Protein AF-A0A9E5IL19-F1 (afdb_monomer)

Mean predicted aligned error: 20.17 Å

Secondary structure (DSSP, 8-state):
--------------------PPPPPPPPPPPPPP------------B---SS---B--------------------PPPPP--PPPTT-PPP-PPP-S-PPPP----TTTTSPPHHHHHHHHHHHHHHHHHHHHHHHHHHHHHHHHHHHGGG-TT--HHHHHHHHHHHHHHHHHHHHHHHHHHHHHHHHHHHHTT-TTB-TTT-PBPPHHHHHH-TT--S-HHHHHHHTT-

Solvent-accessible surface area (backbone atoms only — not comparable to full-atom values): 15496 Å² total; per-residue (Å²): 135,90,88,87,80,91,82,93,90,88,90,82,91,90,86,90,89,86,89,86,86,85,84,87,82,80,83,84,82,78,83,80,84,78,82,76,79,79,75,82,82,69,83,77,67,64,72,69,74,71,89,94,53,77,62,77,59,80,79,82,81,85,76,87,82,74,97,66,87,78,79,77,82,77,71,87,68,76,78,77,76,82,76,74,80,65,88,88,67,78,79,78,81,76,75,78,72,92,67,69,78,74,78,86,74,73,54,88,72,70,69,62,81,49,79,64,58,54,50,51,52,48,58,49,45,55,52,49,40,57,51,37,50,51,53,32,53,49,45,47,51,53,43,50,52,52,54,61,64,64,74,70,66,92,76,65,50,79,64,54,52,48,50,55,51,51,53,53,55,49,41,54,50,50,38,54,51,36,50,50,54,37,52,34,32,50,53,37,50,55,24,54,75,68,70,50,57,58,40,14,76,88,76,66,42,75,35,61,54,73,56,42,76,76,40,68,46,64,55,57,28,72,71,56,47,61,53,57,82,70,109

Sequence (231 aa):
KKAAAKKVTPAKKIAPAKKVAPAKKLPPKKPQAAIIKGAHKTALTSSTAKGGATTISVYKPEIEASDVVVVEEKRLVLPPPVRKPKPGKKPQSLKPIKAAPAPLIVTEGAETWTATELKSIRSELAKDLVRLKKELEEVESEMDALIEASGVGAGDDQADAGAKTFEREHEMSLVYNARDMVLQTERALERIDNKSYGRCEDCGHSIGKARLQVFPRATLCMLCKQKEERR

Foldseek 3Di:
DDDDDDDDDDDDDDDDDDDDDDDDDDDDDDDDDDPPPDDPDDFDWDWDDDDPDTDTDGDDDDDDDDPDPPPPPPDPDPPPPDPDDDPPDDPDDDDPPPDDDPPPPCDPVNLDDDPVNLVVLLVVLVVVLVVLVVVLVVLVVVLVVLVVVVPPDPDDDPVSVVVSVVVNVVSVVVNVVSVVSNVLSVVLNVCSVVVNQQAAPPPRHGAGPVVCVVVVSDRHHPVVVVVVVVD

Radius of gyration: 39.22 Å; Cα contacts (8 Å, |Δi|>4): 113; chains: 1; bounding box: 125×71×66 Å

Nearest PDB structures (foldseek):
  4ijj-assembly1_A  TM=7.773E-01  e=7.858E-07  Pseudomonas aeruginosa UCBPP-PA14
  4ijj-assembly3_C  TM=7.629E-01  e=6.062E-06  Pseudomonas aeruginosa UCBPP-PA14
  1tjl-assembly1_A  TM=7.154E-01  e=2.775E-06  Escherichia coli
  5ew5-assembly4_D  TM=4.697E-01  e=1.625E+00  Escherichia coli
  2b5u-assembly2_C  TM=4.817E-01  e=5.090E+00  Escherichia coli

pLDDT: mean 72.4, std 23.74, range [28.06, 98.31]

Structure (mmCIF, N/CA/C/O backbone):
data_AF-A0A9E5IL19-F1
#
_entry.id   AF-A0A9E5IL19-F1
#
loop_
_atom_site.group_PDB
_atom_site.id
_atom_site.type_symbol
_atom_site.label_atom_id
_atom_site.label_alt_id
_atom_site.label_comp_id
_atom_site.label_asym_id
_atom_site.label_entity_id
_atom_site.label_seq_id
_atom_site.pdbx_PDB_ins_code
_atom_site.Cartn_x
_atom_site.Cartn_y
_atom_site.Cartn_z
_atom_site.occupancy
_atom_site.B_iso_or_equiv
_atom_site.auth_seq_id
_atom_site.auth_comp_id
_atom_site.auth_asym_id
_atom_site.auth_atom_id
_atom_site.pdbx_PDB_model_num
ATOM 1 N N . LYS A 1 1 ? 95.608 33.199 -34.746 1.00 42.72 1 LYS A N 1
ATOM 2 C CA . LYS A 1 1 ? 96.279 34.393 -35.341 1.00 42.72 1 LYS A CA 1
ATOM 3 C C . LYS A 1 1 ? 95.709 35.665 -34.689 1.00 42.72 1 LYS A C 1
ATOM 5 O O . LYS A 1 1 ? 94.813 35.528 -33.869 1.00 42.72 1 LYS A O 1
ATOM 10 N N . LYS A 1 2 ? 96.323 36.837 -34.918 1.00 36.34 2 LYS A N 1
ATOM 11 C CA . LYS A 1 2 ? 96.268 38.035 -34.044 1.00 36.34 2 LYS A CA 1
ATOM 12 C C . LYS A 1 2 ? 94.892 38.724 -33.928 1.00 36.34 2 LYS A C 1
ATOM 14 O O . LYS A 1 2 ? 94.053 38.590 -34.808 1.00 36.34 2 LYS A O 1
ATOM 19 N N . ALA A 1 3 ? 94.741 39.500 -32.852 1.00 33.56 3 ALA A N 1
ATOM 20 C CA . ALA A 1 3 ? 93.573 40.310 -32.498 1.00 33.56 3 ALA A CA 1
ATOM 21 C C . ALA A 1 3 ? 93.702 41.801 -32.884 1.00 33.56 3 ALA A C 1
ATOM 23 O O . ALA A 1 3 ? 94.813 42.308 -33.040 1.00 33.56 3 ALA A O 1
ATOM 24 N N . ALA A 1 4 ? 92.561 42.502 -32.910 1.00 36.28 4 ALA A N 1
ATOM 25 C CA . ALA A 1 4 ? 92.372 43.957 -32.790 1.00 36.28 4 ALA A CA 1
ATOM 26 C C . ALA A 1 4 ? 90.873 44.216 -32.466 1.00 36.28 4 ALA A C 1
ATOM 28 O O . ALA A 1 4 ? 90.043 43.476 -32.977 1.00 36.28 4 ALA A O 1
ATOM 29 N N . ALA A 1 5 ? 90.425 45.183 -31.651 1.00 37.81 5 ALA A N 1
ATOM 30 C CA . ALA A 1 5 ? 91.108 46.080 -30.713 1.00 37.81 5 ALA A CA 1
ATOM 31 C C . ALA A 1 5 ? 90.141 46.569 -29.589 1.00 37.81 5 ALA A C 1
ATOM 33 O O . ALA A 1 5 ? 88.961 46.743 -29.850 1.00 37.81 5 ALA A O 1
ATOM 34 N N . LYS A 1 6 ? 90.686 46.779 -28.368 1.00 38.81 6 LYS A N 1
ATOM 35 C CA . LYS A 1 6 ? 90.581 47.947 -27.429 1.00 38.81 6 LYS A CA 1
ATOM 36 C C . LYS A 1 6 ? 89.236 48.724 -27.270 1.00 38.81 6 LYS A C 1
ATOM 38 O O . LYS A 1 6 ? 88.600 49.009 -28.266 1.00 38.81 6 LYS A O 1
ATOM 43 N N . LYS A 1 7 ? 88.831 49.296 -26.110 1.00 34.91 7 LYS A N 1
ATOM 44 C CA . LYS A 1 7 ? 89.284 49.373 -24.677 1.00 34.91 7 LYS A CA 1
ATOM 45 C C . LYS A 1 7 ? 88.135 50.055 -23.840 1.00 34.91 7 LYS A C 1
ATOM 47 O O . LYS A 1 7 ? 87.481 50.912 -24.413 1.00 34.91 7 LYS A O 1
ATOM 52 N N . VAL A 1 8 ? 87.713 49.638 -22.620 1.00 35.69 8 VAL A N 1
ATOM 53 C CA . VAL A 1 8 ? 88.243 4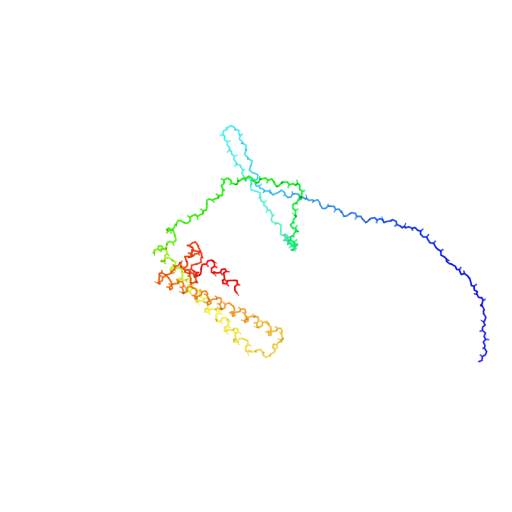9.875 -21.223 1.00 35.69 8 VAL A CA 1
ATOM 54 C C . VAL A 1 8 ? 87.956 51.296 -20.636 1.00 35.69 8 VAL A C 1
ATOM 56 O O . VAL A 1 8 ? 88.389 52.245 -21.274 1.00 35.69 8 VAL A O 1
ATOM 59 N N . THR A 1 9 ? 87.339 51.558 -19.447 1.00 35.53 9 THR A N 1
ATOM 60 C CA . THR A 1 9 ? 86.675 50.701 -18.400 1.00 35.53 9 THR A CA 1
ATOM 61 C C . THR A 1 9 ? 85.438 51.308 -17.606 1.00 35.53 9 THR A C 1
ATOM 63 O O . THR A 1 9 ? 84.349 51.076 -18.121 1.00 35.53 9 THR A O 1
ATOM 66 N N . PRO A 1 10 ? 85.456 51.908 -16.360 1.00 45.22 10 PRO A N 1
ATOM 67 C CA . PRO A 1 10 ? 84.470 51.476 -15.316 1.00 45.22 10 PRO A CA 1
ATOM 68 C C . PRO A 1 10 ? 83.911 52.475 -14.228 1.00 45.22 10 PRO A C 1
ATOM 70 O O . PRO A 1 10 ? 84.305 53.633 -14.147 1.00 45.22 10 PRO A O 1
ATOM 73 N N . ALA A 1 11 ? 83.150 51.900 -13.260 1.00 31.36 11 ALA A N 1
ATOM 74 C CA . ALA A 1 11 ? 82.824 52.353 -11.871 1.00 31.36 11 ALA A CA 1
ATOM 75 C C . ALA A 1 11 ? 81.688 53.408 -11.701 1.00 31.36 11 ALA A C 1
ATOM 77 O O . ALA A 1 11 ? 81.384 54.118 -12.646 1.00 31.36 11 ALA A O 1
ATOM 78 N N . LYS A 1 12 ? 80.973 53.575 -10.561 1.00 31.47 12 LYS A N 1
ATOM 79 C CA . LYS A 1 12 ? 81.165 53.213 -9.122 1.00 31.47 12 LYS A CA 1
ATOM 80 C C . LYS A 1 12 ? 79.768 53.231 -8.406 1.00 31.47 12 LYS A C 1
ATOM 82 O O . LYS A 1 12 ? 79.036 54.184 -8.608 1.00 31.47 12 LYS A O 1
ATOM 87 N N . LYS A 1 13 ? 79.271 52.151 -7.766 1.00 30.83 13 LYS A N 1
ATOM 88 C CA . LYS A 1 13 ? 79.264 51.813 -6.304 1.00 30.83 13 LYS A CA 1
ATOM 89 C C . LYS A 1 13 ? 78.285 52.610 -5.379 1.00 30.83 13 LYS A C 1
ATOM 91 O O . LYS A 1 13 ? 78.301 53.829 -5.420 1.00 30.83 13 LYS A O 1
ATOM 96 N N . ILE A 1 14 ? 77.636 51.893 -4.428 1.00 31.95 14 ILE A N 1
ATOM 97 C CA . ILE A 1 14 ? 76.989 52.315 -3.135 1.00 31.95 14 ILE A CA 1
ATOM 98 C C . ILE A 1 14 ? 75.430 52.353 -3.055 1.00 31.95 14 ILE A C 1
ATOM 100 O O . ILE A 1 14 ? 74.747 52.903 -3.908 1.00 31.95 14 ILE A O 1
ATOM 104 N N . ALA A 1 15 ? 74.907 51.791 -1.951 1.00 32.09 15 ALA A N 1
ATOM 105 C CA . ALA A 1 15 ? 73.566 51.912 -1.328 1.00 32.09 15 ALA A CA 1
ATOM 106 C C . ALA A 1 15 ? 73.782 52.059 0.217 1.00 32.09 15 ALA A C 1
ATOM 108 O O . ALA A 1 15 ? 74.955 51.971 0.599 1.00 32.09 15 ALA A O 1
ATOM 109 N N . PRO A 1 16 ? 72.789 52.192 1.147 1.00 44.19 16 PRO A N 1
ATOM 110 C CA . PRO A 1 16 ? 71.309 52.236 1.040 1.00 44.19 16 PRO A CA 1
ATOM 111 C C . PRO A 1 16 ? 70.601 53.328 1.925 1.00 44.19 16 PRO A C 1
ATOM 113 O O . PRO A 1 16 ? 71.280 54.083 2.610 1.00 44.19 16 PRO A O 1
ATOM 116 N N . ALA A 1 17 ? 69.243 53.345 1.987 1.00 28.06 17 ALA A N 1
ATOM 117 C CA . ALA A 1 17 ? 68.391 53.409 3.222 1.00 28.06 17 ALA A CA 1
ATOM 118 C C . ALA A 1 17 ? 67.095 54.296 3.232 1.00 28.06 17 ALA A C 1
ATOM 120 O O . ALA A 1 17 ? 67.138 55.502 3.042 1.00 28.06 17 ALA A O 1
ATOM 121 N N . LYS A 1 18 ? 65.987 53.661 3.686 1.00 28.45 18 LYS A N 1
ATOM 122 C CA . LYS A 1 18 ? 64.800 54.143 4.466 1.00 28.45 18 LYS A CA 1
ATOM 123 C C . LYS A 1 18 ? 63.684 55.076 3.894 1.00 28.45 18 LYS A C 1
ATOM 125 O O . LYS A 1 18 ? 63.817 56.287 3.871 1.00 28.45 18 LYS A O 1
ATOM 130 N N . LYS A 1 19 ? 62.487 54.454 3.796 1.00 29.83 19 LYS A N 1
ATOM 131 C CA . LYS A 1 19 ? 61.126 54.849 4.290 1.00 29.83 19 LYS A CA 1
ATOM 132 C C . LYS A 1 19 ? 60.420 56.133 3.783 1.00 29.83 19 LYS A C 1
ATOM 134 O O . LYS A 1 19 ? 60.858 57.229 4.089 1.00 29.83 19 LYS A O 1
ATOM 139 N N . VAL A 1 20 ? 59.183 55.979 3.273 1.00 29.80 20 VAL A N 1
ATOM 140 C CA . VAL A 1 20 ? 57.866 56.274 3.929 1.00 29.80 20 VAL A CA 1
ATOM 141 C C . VAL A 1 20 ? 56.714 55.782 3.002 1.00 29.80 20 VAL A C 1
ATOM 143 O O . VAL A 1 20 ? 56.961 55.449 1.847 1.00 29.80 20 VAL A O 1
ATOM 146 N N . ALA A 1 21 ? 55.495 55.588 3.527 1.00 33.47 21 ALA A N 1
ATOM 147 C CA . ALA A 1 21 ? 54.409 54.792 2.922 1.00 33.47 21 ALA A CA 1
ATOM 148 C C . ALA A 1 21 ? 53.412 55.562 2.013 1.00 33.47 21 ALA A C 1
ATOM 150 O O . ALA A 1 21 ? 53.217 56.760 2.209 1.00 33.47 21 ALA A O 1
ATOM 151 N N . PRO A 1 22 ? 52.678 54.869 1.111 1.00 31.20 22 PRO A N 1
ATOM 152 C CA . PRO A 1 22 ? 51.494 55.402 0.433 1.00 31.20 22 PRO A CA 1
ATOM 153 C C . PRO A 1 22 ? 50.181 55.037 1.158 1.00 31.20 22 PRO A C 1
ATOM 155 O O . PRO A 1 22 ? 49.950 53.886 1.537 1.00 31.20 22 PRO A O 1
ATOM 158 N N . ALA A 1 23 ? 49.277 56.009 1.306 1.00 33.09 23 ALA A N 1
ATOM 159 C CA . ALA A 1 23 ? 47.933 55.790 1.845 1.00 33.09 23 ALA A CA 1
ATOM 160 C C . ALA A 1 23 ? 46.973 55.199 0.789 1.00 33.09 23 ALA A C 1
ATOM 162 O O . ALA A 1 23 ? 46.977 55.603 -0.374 1.00 33.09 23 ALA A O 1
ATOM 163 N N . LYS A 1 24 ? 46.105 54.263 1.202 1.00 33.19 24 LYS A N 1
ATOM 164 C CA . LYS A 1 24 ? 45.073 53.658 0.339 1.00 33.19 24 LYS A CA 1
ATOM 165 C C . LYS A 1 24 ? 43.978 54.671 -0.024 1.00 33.19 24 LYS A C 1
ATOM 167 O O . LYS A 1 24 ? 43.344 55.224 0.871 1.00 33.19 24 LYS A O 1
ATOM 172 N N . LYS A 1 25 ? 43.661 54.810 -1.317 1.00 33.62 25 LYS A N 1
ATOM 173 C CA . LYS A 1 25 ? 42.349 55.309 -1.773 1.00 33.62 25 LYS A CA 1
ATOM 174 C C . LYS A 1 25 ? 41.362 54.139 -1.884 1.00 33.62 25 LYS A C 1
ATOM 176 O O . LYS A 1 25 ? 41.735 53.049 -2.308 1.00 33.62 25 LYS A O 1
ATOM 181 N N . LEU A 1 26 ? 40.119 54.370 -1.467 1.00 39.12 26 LEU A N 1
ATOM 182 C CA . LEU A 1 26 ? 39.026 53.390 -1.482 1.00 39.12 26 LEU A CA 1
ATOM 183 C C . LEU A 1 26 ? 38.348 53.326 -2.868 1.00 39.12 26 LEU A C 1
ATOM 185 O O . LEU A 1 26 ? 38.233 54.367 -3.517 1.00 39.12 26 LEU A O 1
ATOM 189 N N . PRO A 1 27 ? 37.859 52.151 -3.312 1.00 41.66 27 PRO A N 1
ATOM 190 C CA . PRO A 1 27 ? 37.055 52.028 -4.529 1.00 41.66 27 PRO A CA 1
ATOM 191 C C . PRO A 1 27 ? 35.625 52.586 -4.338 1.00 41.66 27 PRO A C 1
ATOM 193 O O . PRO A 1 27 ? 35.140 52.666 -3.203 1.00 41.66 27 PRO A O 1
ATOM 196 N N . PRO A 1 28 ? 34.930 52.976 -5.425 1.00 38.62 28 PRO A N 1
ATOM 197 C CA . PRO A 1 28 ? 33.635 53.654 -5.353 1.00 38.62 28 PRO A CA 1
ATOM 198 C C . PRO A 1 28 ? 32.494 52.753 -4.847 1.00 38.62 28 PRO A C 1
ATOM 200 O O . PRO A 1 28 ? 32.447 51.550 -5.108 1.00 38.62 28 PRO A O 1
ATOM 203 N N . LYS A 1 29 ? 31.532 53.361 -4.137 1.00 39.22 29 LYS A N 1
ATOM 204 C CA . LYS A 1 29 ? 30.312 52.691 -3.655 1.00 39.22 29 LYS A CA 1
ATOM 205 C C . LYS A 1 29 ? 29.421 52.260 -4.826 1.00 39.22 29 LYS A C 1
ATOM 207 O O . LYS A 1 29 ? 29.091 53.080 -5.677 1.00 39.22 29 LYS A O 1
ATOM 212 N N . LYS A 1 30 ? 28.930 51.014 -4.793 1.00 37.81 30 LYS A N 1
ATOM 213 C CA . LYS A 1 30 ? 27.754 50.601 -5.581 1.00 37.81 30 LYS A CA 1
ATOM 214 C C . LYS A 1 30 ? 26.521 51.427 -5.164 1.00 37.81 30 LYS A C 1
ATOM 216 O O . LYS A 1 30 ? 26.380 51.701 -3.966 1.00 37.81 30 LYS A O 1
ATOM 221 N N . PRO A 1 31 ? 25.615 51.782 -6.094 1.00 37.16 31 PRO A N 1
ATOM 222 C CA . PRO A 1 31 ? 24.323 52.358 -5.738 1.00 37.16 31 PRO A CA 1
ATOM 223 C C . PRO A 1 31 ? 23.502 51.349 -4.924 1.00 37.16 31 PRO A C 1
ATOM 225 O O . PRO A 1 31 ? 23.565 50.140 -5.152 1.00 37.16 31 PRO A O 1
ATOM 228 N N . GLN A 1 32 ? 22.752 51.849 -3.944 1.00 39.94 32 GLN A N 1
ATOM 229 C CA . GLN A 1 32 ? 21.887 51.024 -3.104 1.00 39.94 32 GLN A CA 1
ATOM 230 C C . GLN A 1 32 ? 20.580 50.747 -3.849 1.00 39.94 32 GLN A C 1
ATOM 232 O O . GLN A 1 32 ? 19.913 51.684 -4.284 1.00 39.94 32 GLN A O 1
ATOM 237 N N . ALA A 1 33 ? 20.200 49.475 -3.975 1.00 33.56 33 ALA A N 1
ATOM 238 C CA . ALA A 1 33 ? 18.878 49.115 -4.474 1.00 33.56 33 ALA A CA 1
ATOM 239 C C . ALA A 1 33 ? 17.815 49.601 -3.476 1.00 33.56 33 ALA A C 1
ATOM 241 O O . ALA A 1 33 ? 17.830 49.213 -2.304 1.00 33.56 33 ALA A O 1
ATOM 242 N N . ALA A 1 34 ? 16.905 50.462 -3.931 1.00 36.81 34 ALA A N 1
ATOM 243 C CA . ALA A 1 34 ? 15.786 50.908 -3.118 1.00 36.81 34 ALA A CA 1
ATOM 244 C C . ALA A 1 34 ? 14.811 49.741 -2.910 1.00 36.81 34 ALA A C 1
ATOM 246 O O . ALA A 1 34 ? 14.282 49.184 -3.871 1.00 36.81 34 ALA A O 1
ATOM 247 N N . ILE A 1 35 ? 14.560 49.377 -1.651 1.00 34.66 35 ILE A N 1
ATOM 248 C CA . ILE A 1 35 ? 13.556 48.367 -1.306 1.00 34.66 35 ILE A CA 1
ATOM 249 C C . ILE A 1 35 ? 12.176 48.989 -1.536 1.00 34.66 35 ILE A C 1
ATOM 251 O O . ILE A 1 35 ? 11.649 49.693 -0.670 1.00 34.66 35 ILE A O 1
ATOM 255 N N . ILE A 1 36 ? 11.585 48.723 -2.701 1.00 42.91 36 ILE A N 1
ATOM 256 C CA . ILE A 1 36 ? 10.176 49.022 -2.952 1.00 42.91 36 ILE A CA 1
ATOM 257 C C . ILE A 1 36 ? 9.366 48.097 -2.042 1.00 42.91 36 ILE A C 1
ATOM 259 O O . ILE A 1 36 ? 9.324 46.883 -2.235 1.00 42.91 36 ILE A O 1
ATOM 263 N N . LYS A 1 37 ? 8.738 48.671 -1.013 1.00 34.03 37 LYS A N 1
ATOM 264 C CA . LYS A 1 37 ? 7.812 47.941 -0.146 1.00 34.03 37 LYS A CA 1
ATOM 265 C C . LYS A 1 37 ? 6.564 47.605 -0.958 1.00 34.03 37 LYS A C 1
ATOM 267 O O . LYS A 1 37 ? 5.684 48.451 -1.104 1.00 34.03 37 LYS A O 1
ATOM 272 N N . GLY A 1 38 ? 6.495 46.381 -1.474 1.00 31.16 38 GLY A N 1
ATOM 273 C CA . GLY A 1 38 ? 5.282 45.850 -2.084 1.00 31.16 38 GLY A CA 1
ATOM 274 C C . GLY A 1 38 ? 4.149 45.845 -1.062 1.00 31.16 38 GLY A C 1
ATOM 275 O O . GLY A 1 38 ? 4.137 45.028 -0.143 1.00 31.16 38 GLY A O 1
ATOM 276 N N . ALA A 1 39 ? 3.204 46.772 -1.201 1.00 34.38 39 ALA A N 1
ATOM 277 C CA . ALA A 1 39 ? 1.953 46.702 -0.468 1.00 34.38 39 ALA A CA 1
ATOM 278 C C . ALA A 1 39 ? 1.145 45.530 -1.036 1.00 34.38 39 ALA A C 1
ATOM 280 O O . ALA A 1 39 ? 0.699 45.583 -2.184 1.00 34.38 39 ALA A O 1
ATOM 281 N N . HIS A 1 40 ? 0.962 44.474 -0.243 1.00 37.09 40 HIS A N 1
ATOM 282 C CA . HIS A 1 40 ? 0.014 43.417 -0.576 1.00 37.09 40 HIS A CA 1
ATOM 283 C C . HIS A 1 40 ? -1.376 44.050 -0.691 1.00 37.09 40 HIS A C 1
ATOM 285 O O . HIS A 1 40 ? -1.938 44.503 0.307 1.00 37.09 40 HIS A O 1
ATOM 291 N N . LYS A 1 41 ? -1.907 44.122 -1.916 1.00 42.06 41 LYS A N 1
ATOM 292 C CA . LYS A 1 41 ? -3.234 44.675 -2.203 1.00 42.06 41 LYS A CA 1
ATOM 293 C C . LYS A 1 41 ? -4.311 43.697 -1.726 1.00 42.06 41 LYS A C 1
ATOM 295 O O . LYS A 1 41 ? -4.871 42.946 -2.520 1.00 42.06 41 LYS A O 1
ATOM 300 N N . THR A 1 42 ? -4.609 43.700 -0.430 1.00 40.06 42 THR A N 1
ATOM 301 C CA . THR A 1 42 ? -5.917 43.239 0.046 1.00 40.06 42 THR A CA 1
ATOM 302 C C . THR A 1 42 ? -6.998 44.141 -0.550 1.00 40.06 42 THR A C 1
ATOM 304 O O . THR A 1 42 ? -6.780 45.338 -0.738 1.00 40.06 42 THR A O 1
ATOM 307 N N . ALA A 1 43 ? -8.152 43.571 -0.900 1.00 40.22 43 ALA A N 1
ATOM 308 C CA . ALA A 1 43 ? -9.241 44.331 -1.507 1.00 40.22 43 ALA A CA 1
ATOM 309 C C . ALA A 1 43 ? -9.708 45.451 -0.559 1.00 40.22 43 ALA A C 1
ATOM 311 O O . ALA A 1 43 ? -10.106 45.177 0.574 1.00 40.22 43 ALA A O 1
ATOM 312 N N . LEU A 1 44 ? -9.662 46.708 -1.014 1.00 47.50 44 LEU A N 1
ATOM 313 C CA . LEU A 1 44 ? -10.201 47.831 -0.249 1.00 47.50 44 LEU A CA 1
ATOM 314 C C . LEU A 1 44 ? -11.729 47.812 -0.333 1.00 47.50 44 LEU A C 1
ATOM 316 O O . LEU A 1 44 ? -12.312 48.286 -1.305 1.00 47.50 44 LEU A O 1
ATOM 320 N N . THR A 1 45 ? -12.377 47.315 0.716 1.00 43.53 45 THR A N 1
ATOM 321 C CA . THR A 1 45 ? -13.790 47.592 0.982 1.00 43.53 45 THR A CA 1
ATOM 322 C C . THR A 1 45 ? -13.896 48.878 1.797 1.00 43.53 45 THR A C 1
ATOM 324 O O . THR A 1 45 ? -13.574 48.885 2.988 1.00 43.53 45 THR A O 1
ATOM 327 N N . SER A 1 46 ? -14.345 49.973 1.186 1.00 56.72 46 SER A N 1
ATOM 328 C CA . SER A 1 46 ? -14.734 51.179 1.919 1.00 56.72 46 SER A CA 1
ATOM 329 C C . SER A 1 46 ? -16.216 51.105 2.295 1.00 56.72 46 SER A C 1
ATOM 331 O O . SER A 1 46 ? -17.090 50.989 1.441 1.00 56.72 46 SER A O 1
ATOM 333 N N . SER A 1 47 ? -16.510 51.193 3.591 1.00 49.84 47 SER A N 1
ATOM 334 C CA . SER A 1 47 ? -17.873 51.330 4.109 1.00 49.84 47 SER A CA 1
ATOM 335 C C . SER A 1 47 ? -18.053 52.727 4.700 1.00 49.84 47 SER A C 1
ATOM 337 O O . SER A 1 47 ? -17.442 53.050 5.721 1.00 49.84 47 SER A O 1
ATOM 339 N N . THR A 1 48 ? -18.905 53.552 4.095 1.00 54.25 48 THR A N 1
ATOM 340 C CA . THR A 1 48 ? -19.297 54.850 4.660 1.00 54.25 48 THR A CA 1
ATOM 341 C C . THR A 1 48 ? -20.698 54.737 5.245 1.00 54.25 48 THR A C 1
ATOM 343 O O . THR A 1 48 ? -21.665 54.552 4.515 1.00 54.25 48 THR A O 1
ATOM 346 N N . ALA A 1 49 ? -20.808 54.861 6.567 1.00 44.19 49 ALA A N 1
ATOM 347 C CA . ALA A 1 49 ? -22.086 54.922 7.264 1.00 44.19 49 ALA A CA 1
ATOM 348 C C . ALA A 1 49 ? -22.500 56.385 7.467 1.00 44.19 49 ALA A C 1
ATOM 350 O O . ALA A 1 49 ? -21.782 57.150 8.113 1.00 44.19 49 ALA A O 1
ATOM 351 N N . LYS A 1 50 ? -23.676 56.777 6.967 1.00 41.66 50 LYS A N 1
ATOM 352 C CA . LYS A 1 50 ? -24.307 58.054 7.323 1.00 41.66 50 LYS A CA 1
ATOM 353 C C . LYS A 1 50 ? -25.819 57.852 7.408 1.00 41.66 50 LYS A C 1
ATOM 355 O O . LYS A 1 50 ? -26.461 57.618 6.396 1.00 41.66 50 LYS A O 1
ATOM 360 N N . GLY A 1 51 ? -26.371 57.919 8.622 1.00 52.38 51 GLY A N 1
ATOM 361 C CA . GLY A 1 51 ? -27.822 57.847 8.842 1.00 52.38 51 GLY A CA 1
ATOM 362 C C . GLY A 1 51 ? -28.451 56.449 8.739 1.00 52.38 51 GLY A C 1
ATOM 363 O O . GLY A 1 51 ? -29.470 56.295 8.082 1.00 52.38 51 GLY A O 1
ATOM 364 N N . GLY A 1 52 ? -27.883 55.437 9.404 1.00 53.41 52 GLY A N 1
ATOM 365 C CA . GLY A 1 52 ? -28.610 54.190 9.712 1.00 53.41 52 GLY A CA 1
ATOM 366 C C . GLY A 1 52 ? -28.578 53.065 8.668 1.00 53.41 52 GLY A C 1
ATOM 367 O O . GLY A 1 52 ? -29.053 51.976 8.972 1.00 53.41 52 GLY A O 1
ATOM 368 N N . ALA A 1 53 ? -27.973 53.269 7.495 1.00 45.72 53 ALA A N 1
ATOM 369 C CA . ALA A 1 53 ? -27.726 52.205 6.518 1.00 45.72 53 ALA A CA 1
ATOM 370 C C . ALA A 1 53 ? -26.245 52.156 6.107 1.00 45.72 53 ALA A C 1
ATOM 372 O O . ALA A 1 53 ? -25.627 53.186 5.831 1.00 45.72 53 ALA A O 1
ATOM 373 N N . THR A 1 54 ? -25.676 50.950 6.056 1.00 47.69 54 THR A N 1
ATOM 374 C CA . THR A 1 54 ? -24.319 50.677 5.553 1.00 47.69 54 THR A CA 1
ATOM 375 C C . THR A 1 54 ? -24.386 49.891 4.255 1.00 47.69 54 THR A C 1
ATOM 377 O O . THR A 1 54 ? -24.683 48.699 4.266 1.00 47.69 54 THR A O 1
ATOM 380 N N . THR A 1 55 ? -24.053 50.540 3.145 1.00 49.41 55 THR A N 1
ATOM 381 C CA . THR A 1 55 ? -23.818 49.881 1.855 1.00 49.41 55 THR A CA 1
ATOM 382 C C . THR A 1 55 ? -22.326 49.617 1.668 1.00 49.41 55 THR A C 1
ATOM 384 O O . THR A 1 55 ? -21.508 50.509 1.898 1.00 49.41 55 THR A O 1
ATOM 387 N N . ILE A 1 56 ? -21.971 48.407 1.235 1.00 48.47 56 ILE A N 1
ATOM 388 C CA . ILE A 1 56 ? -20.592 47.998 0.940 1.00 48.47 56 ILE A CA 1
ATOM 389 C C . ILE A 1 56 ? -20.501 47.743 -0.564 1.00 48.47 56 ILE A C 1
ATOM 391 O O . ILE A 1 56 ? -21.158 46.835 -1.070 1.00 48.47 56 ILE A O 1
ATOM 395 N N . SER A 1 57 ? -19.692 48.524 -1.278 1.00 56.66 57 SER A N 1
ATOM 396 C CA . SER A 1 57 ? -19.354 48.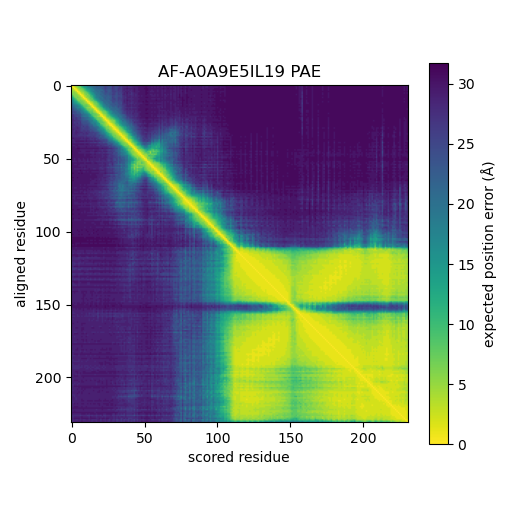260 -2.678 1.00 56.66 57 SER A CA 1
ATOM 397 C C . SER A 1 57 ? -17.986 47.583 -2.764 1.00 56.66 57 SER A C 1
ATOM 399 O O . SER A 1 57 ? -17.018 48.004 -2.130 1.00 56.66 57 SER A O 1
ATOM 401 N N . VAL A 1 58 ? -17.905 46.504 -3.543 1.00 42.88 58 VAL A N 1
ATOM 402 C CA . VAL A 1 58 ? -16.674 45.733 -3.749 1.00 42.88 58 VAL A CA 1
ATOM 403 C C . VAL A 1 58 ? -16.258 45.888 -5.204 1.00 42.88 58 VAL A C 1
ATOM 405 O O . VAL A 1 58 ? -16.915 45.349 -6.090 1.00 42.88 58 VAL A O 1
ATOM 408 N N . TYR A 1 59 ? -15.166 46.609 -5.457 1.00 55.59 59 TYR A N 1
ATOM 409 C CA . TYR A 1 59 ? -14.560 46.655 -6.788 1.00 55.59 59 TYR A CA 1
ATOM 410 C C . TYR A 1 59 ? -13.551 45.516 -6.953 1.00 55.59 59 TYR A C 1
ATOM 412 O O . TYR A 1 59 ? -12.662 45.323 -6.121 1.00 55.59 59 TYR A O 1
ATOM 420 N N . LYS A 1 60 ? -13.691 44.768 -8.048 1.00 57.56 60 LYS A N 1
ATOM 421 C CA . LYS A 1 60 ? -12.761 43.720 -8.470 1.00 57.56 60 LYS A CA 1
ATOM 422 C C . LYS A 1 60 ? -11.729 44.361 -9.412 1.00 57.56 60 LYS A C 1
ATOM 424 O O . LYS A 1 60 ? -12.133 44.823 -10.474 1.00 57.56 60 LYS A O 1
ATOM 429 N N . PRO A 1 61 ? -10.435 44.441 -9.059 1.00 52.56 61 PRO A N 1
ATOM 430 C CA . PRO A 1 61 ? -9.421 44.845 -10.022 1.00 52.56 61 PRO A CA 1
ATOM 431 C C . PRO A 1 61 ? -9.133 43.674 -10.965 1.00 52.56 61 PRO A C 1
ATOM 433 O O . PRO A 1 61 ? -8.767 42.588 -10.508 1.00 52.56 61 PRO A O 1
ATOM 436 N N . GLU A 1 62 ? -9.284 43.900 -12.265 1.00 55.75 62 GLU A N 1
ATOM 437 C CA . GLU A 1 62 ? -8.714 43.023 -13.287 1.00 55.75 62 GLU A CA 1
ATOM 438 C C . GLU A 1 62 ? -7.183 43.135 -13.244 1.00 55.75 62 GLU A C 1
ATOM 440 O O . GLU A 1 62 ? -6.620 44.199 -12.964 1.00 55.75 62 GLU A O 1
ATOM 445 N N . ILE A 1 63 ? -6.507 42.003 -13.435 1.00 52.81 63 ILE A N 1
ATOM 446 C CA . ILE A 1 63 ? -5.049 41.901 -13.407 1.00 52.81 63 ILE A CA 1
ATOM 447 C C . ILE A 1 63 ? -4.634 41.280 -14.735 1.00 52.81 63 ILE A C 1
ATOM 449 O O . ILE A 1 63 ? -4.743 40.069 -14.909 1.00 52.81 63 ILE A O 1
ATOM 453 N N . GLU A 1 64 ? -4.160 42.124 -15.648 1.00 54.56 64 GLU A N 1
ATOM 454 C CA . GLU A 1 64 ? -3.478 41.698 -16.870 1.00 54.56 64 GLU A CA 1
ATOM 455 C C . GLU A 1 64 ? -2.279 40.812 -16.503 1.00 54.56 64 GLU A C 1
ATOM 457 O O . GLU A 1 64 ? -1.407 41.213 -15.722 1.00 54.56 64 GLU A O 1
ATOM 462 N N . ALA A 1 65 ? -2.245 39.594 -17.040 1.00 48.41 65 ALA A N 1
ATOM 463 C CA . ALA A 1 65 ? -1.170 38.645 -16.795 1.00 48.41 65 ALA A CA 1
ATOM 464 C C . ALA A 1 65 ? 0.010 38.947 -17.727 1.00 48.41 65 ALA A C 1
ATOM 466 O O . ALA A 1 65 ? -0.096 38.814 -18.941 1.00 48.41 65 ALA A O 1
ATOM 467 N N . SER A 1 66 ? 1.152 39.348 -17.164 1.00 53.75 66 SER A N 1
ATOM 468 C CA . SER A 1 66 ? 2.397 39.488 -17.923 1.00 53.75 66 SER A CA 1
ATOM 469 C C . SER A 1 66 ? 3.227 38.205 -17.821 1.00 53.75 66 SER A C 1
ATOM 471 O O . SER A 1 66 ? 3.753 37.901 -16.745 1.00 53.75 66 SER A O 1
ATOM 473 N N . ASP A 1 67 ? 3.385 37.495 -18.937 1.00 53.06 67 ASP A N 1
ATOM 474 C CA . ASP A 1 67 ? 4.147 36.244 -19.053 1.00 53.06 67 ASP A CA 1
ATOM 475 C C . ASP A 1 67 ? 5.670 36.436 -18.921 1.00 53.06 67 ASP A C 1
ATOM 477 O O . ASP A 1 67 ? 6.433 36.338 -19.882 1.00 53.06 67 ASP A O 1
ATOM 481 N N . VAL A 1 68 ? 6.142 36.689 -17.699 1.00 50.19 68 VAL A N 1
ATOM 482 C CA . VAL A 1 68 ? 7.567 36.608 -17.351 1.00 50.19 68 VAL A CA 1
ATOM 483 C C . VAL A 1 68 ? 7.721 35.742 -16.107 1.00 50.19 68 VAL A C 1
ATOM 485 O O . VAL A 1 68 ? 7.543 36.198 -14.976 1.00 50.19 68 VAL A O 1
ATOM 488 N N . VAL A 1 69 ? 8.075 34.473 -16.320 1.00 54.34 69 VAL A N 1
ATOM 489 C CA . VAL A 1 69 ? 8.366 33.524 -15.239 1.00 54.34 69 VAL A CA 1
ATOM 490 C C . VAL A 1 69 ? 9.680 33.920 -14.564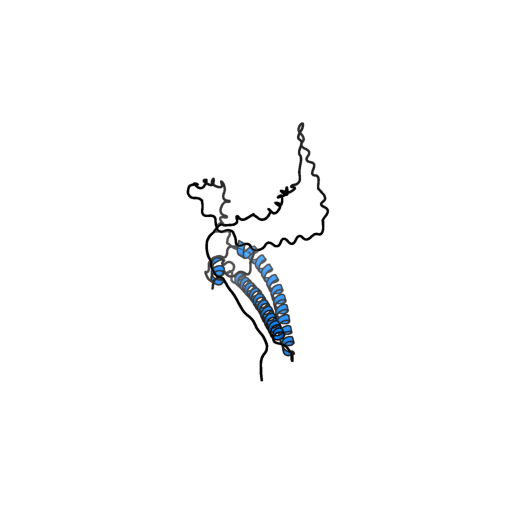 1.00 54.34 69 VAL A C 1
ATOM 492 O O . VAL A 1 69 ? 10.768 33.522 -14.980 1.00 54.34 69 VAL A O 1
ATOM 495 N N . VAL A 1 70 ? 9.587 34.709 -13.494 1.00 52.84 70 VAL A N 1
ATOM 496 C CA . VAL A 1 70 ? 10.722 34.980 -12.607 1.00 52.84 70 VA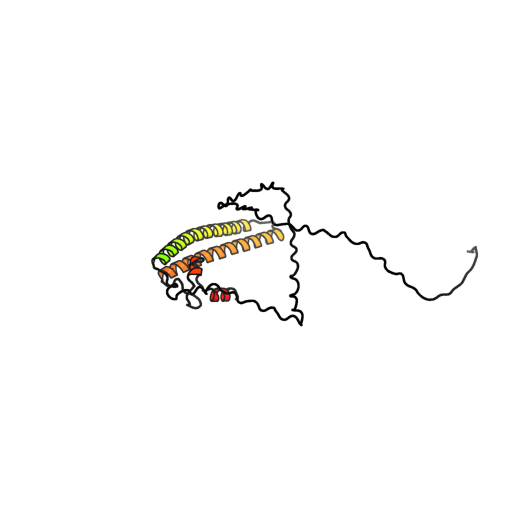L A CA 1
ATOM 497 C C . VAL A 1 70 ? 10.968 33.739 -11.750 1.00 52.84 70 VAL A C 1
ATOM 499 O O . VAL A 1 70 ? 10.402 33.588 -10.667 1.00 52.84 70 VAL A O 1
ATOM 502 N N . VAL A 1 71 ? 11.824 32.840 -12.241 1.00 60.25 71 VAL A N 1
ATOM 503 C CA . VAL A 1 71 ? 12.352 31.724 -11.447 1.00 60.25 71 VAL A CA 1
ATOM 504 C C . VAL A 1 71 ? 13.273 32.302 -10.372 1.00 60.25 71 VAL A C 1
ATOM 506 O O . VAL A 1 71 ? 14.437 32.613 -10.616 1.00 60.25 71 VAL A O 1
ATOM 509 N N . GLU A 1 72 ? 12.739 32.494 -9.166 1.00 62.16 72 GLU A N 1
ATOM 510 C CA . GLU A 1 72 ? 13.531 32.941 -8.024 1.00 62.16 72 GLU A CA 1
ATOM 511 C C . GLU A 1 72 ? 14.418 31.786 -7.532 1.00 62.16 72 GLU A C 1
ATOM 513 O O . GLU A 1 72 ? 13.974 30.926 -6.767 1.00 62.16 72 GLU A O 1
ATOM 518 N N . GLU A 1 73 ? 15.689 31.777 -7.950 1.00 61.12 73 GLU A N 1
ATOM 519 C CA . GLU A 1 73 ? 16.714 30.864 -7.432 1.00 61.12 73 GLU A CA 1
ATOM 520 C C . GLU A 1 73 ? 16.949 31.088 -5.926 1.00 61.12 73 GLU A C 1
ATOM 522 O O . GLU A 1 73 ? 17.890 31.767 -5.496 1.00 61.12 73 GLU A O 1
ATOM 527 N N . LYS A 1 74 ? 16.114 30.469 -5.086 1.00 64.88 74 LYS A N 1
ATOM 528 C CA . LYS A 1 74 ? 16.355 30.353 -3.646 1.00 64.88 74 LYS A CA 1
ATOM 529 C C . LYS A 1 74 ? 17.544 29.427 -3.396 1.00 64.88 74 LYS A C 1
ATOM 531 O O . LYS A 1 74 ? 17.385 28.256 -3.058 1.00 64.88 74 LYS A O 1
ATOM 536 N N . ARG A 1 75 ? 18.758 29.977 -3.513 1.00 65.81 75 ARG A N 1
ATOM 537 C CA . ARG A 1 75 ? 19.978 29.335 -3.010 1.00 65.81 75 ARG A CA 1
ATOM 538 C C . ARG A 1 75 ? 19.753 28.914 -1.562 1.00 65.81 75 ARG A C 1
ATOM 540 O O . ARG A 1 75 ? 19.352 29.736 -0.736 1.00 65.81 75 ARG A O 1
ATOM 547 N N . LEU A 1 76 ? 20.052 27.653 -1.262 1.00 63.16 76 LEU A N 1
ATOM 548 C CA . LEU A 1 76 ? 19.922 27.082 0.073 1.00 63.16 76 LEU A CA 1
ATOM 549 C C . LEU A 1 76 ? 21.022 27.645 0.991 1.00 63.16 76 LEU A C 1
ATOM 551 O O . LEU A 1 76 ? 22.047 27.016 1.246 1.00 63.16 76 LEU A O 1
ATOM 555 N N . VAL A 1 77 ? 20.844 28.886 1.448 1.00 71.88 77 VAL A N 1
ATOM 556 C CA . VAL A 1 77 ? 21.744 29.510 2.419 1.00 71.88 77 VAL A CA 1
ATOM 557 C C . VAL A 1 77 ? 21.536 28.814 3.758 1.00 71.88 77 VAL A C 1
ATOM 559 O O . VAL A 1 77 ? 20.421 28.791 4.280 1.00 71.88 77 VAL A O 1
ATOM 562 N N . LEU A 1 78 ? 22.620 28.264 4.313 1.00 75.25 78 LEU A N 1
ATOM 563 C C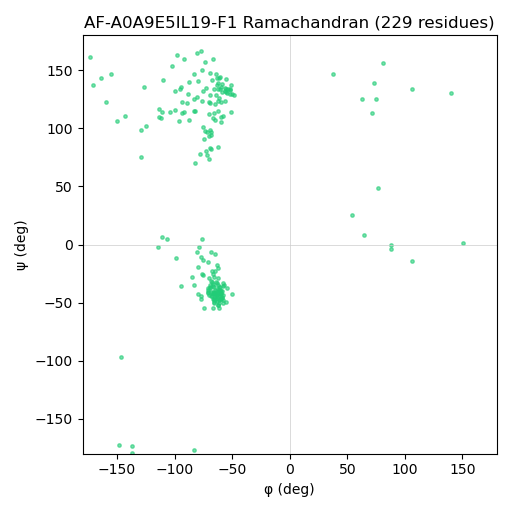A . LEU A 1 78 ? 22.630 27.638 5.632 1.00 75.25 78 LEU A CA 1
ATOM 564 C C . LEU A 1 78 ? 21.948 28.575 6.652 1.00 75.25 78 LEU A C 1
ATOM 566 O O . LEU A 1 78 ? 22.309 29.758 6.700 1.00 75.25 78 LEU A O 1
ATOM 570 N N . PRO A 1 79 ? 20.967 28.099 7.447 1.00 74.25 79 PRO A N 1
ATOM 571 C CA . PRO A 1 79 ? 20.232 28.965 8.359 1.00 74.25 79 PRO A CA 1
ATOM 572 C C . PRO A 1 79 ? 21.211 29.689 9.293 1.00 74.25 79 PRO A C 1
ATOM 574 O O . PRO A 1 79 ? 22.135 29.060 9.820 1.00 74.25 79 PRO A O 1
ATOM 577 N N . PRO A 1 80 ? 21.054 31.012 9.495 1.00 74.50 80 PRO A N 1
ATOM 578 C CA . PRO A 1 80 ? 22.001 31.784 10.283 1.00 74.50 80 PRO A CA 1
ATOM 579 C C . PRO A 1 80 ? 22.087 31.205 11.702 1.00 74.50 80 PRO A C 1
ATOM 581 O O . PRO A 1 80 ? 21.049 30.871 12.281 1.00 74.50 80 PRO A O 1
ATOM 584 N N . PRO A 1 81 ? 23.296 31.103 12.288 1.00 77.06 81 PRO A N 1
ATOM 585 C CA . PRO A 1 81 ? 23.482 30.452 13.576 1.00 77.06 81 PRO A CA 1
ATOM 586 C C . PRO A 1 81 ? 22.593 31.101 14.637 1.00 77.06 81 PRO A C 1
ATOM 588 O O . PRO A 1 81 ? 22.511 32.332 14.725 1.00 77.06 81 PRO A O 1
ATOM 591 N N . VAL A 1 82 ? 21.931 30.260 15.440 1.00 77.06 82 VAL A N 1
ATOM 592 C CA . VAL A 1 82 ? 20.974 30.689 16.467 1.00 77.06 82 VAL A CA 1
ATOM 593 C C . VAL A 1 82 ? 21.624 31.756 17.343 1.00 77.06 82 VAL A C 1
ATOM 595 O O . VAL A 1 82 ? 22.600 31.504 18.056 1.00 77.06 82 VAL A O 1
ATOM 598 N N . ARG A 1 83 ? 21.093 32.982 17.271 1.00 73.75 83 ARG A N 1
ATOM 599 C CA . ARG A 1 83 ? 21.633 34.120 18.016 1.00 73.75 83 ARG A CA 1
ATOM 600 C C . ARG A 1 83 ? 21.446 33.857 19.506 1.00 73.75 83 ARG A C 1
ATOM 602 O O . ARG A 1 83 ? 20.330 33.966 20.010 1.00 73.75 83 ARG A O 1
ATOM 609 N N . LYS A 1 84 ? 22.541 33.548 20.209 1.00 74.44 84 LYS A N 1
ATOM 610 C CA . LYS A 1 84 ? 22.543 33.437 21.674 1.00 74.44 84 LYS A CA 1
ATOM 611 C C . LYS A 1 84 ? 21.927 34.718 22.270 1.00 74.44 84 LYS A C 1
ATOM 613 O O . LYS A 1 84 ? 22.284 35.813 21.817 1.00 74.44 84 LYS A O 1
ATOM 618 N N . PRO A 1 85 ? 20.996 34.616 23.236 1.00 65.69 85 PRO A N 1
ATOM 619 C CA . PRO A 1 85 ? 20.356 35.790 23.817 1.00 65.69 85 PRO A CA 1
ATOM 620 C C . PRO A 1 85 ? 21.413 36.699 24.452 1.00 65.69 85 PRO A C 1
ATOM 622 O O . PRO A 1 85 ? 22.325 36.225 25.131 1.00 65.69 85 PRO A O 1
ATOM 625 N N . LYS A 1 86 ? 21.310 38.014 24.217 1.00 66.69 86 LYS A N 1
ATOM 626 C CA . LYS A 1 86 ? 22.252 38.980 24.799 1.00 66.69 86 LYS A CA 1
ATOM 627 C C . LYS A 1 86 ? 22.153 38.926 26.332 1.00 66.69 86 LYS A C 1
ATOM 629 O O . LYS A 1 86 ? 21.043 39.121 26.841 1.00 66.69 86 LYS A O 1
ATOM 634 N N . PRO A 1 87 ? 23.264 38.731 27.068 1.00 58.81 87 PRO A N 1
ATOM 635 C CA . PRO A 1 87 ? 23.232 38.797 28.523 1.00 58.81 87 PRO A CA 1
ATOM 636 C C . PRO A 1 87 ? 22.738 40.185 28.954 1.00 58.81 87 PRO A C 1
ATOM 638 O O . PRO A 1 87 ? 23.182 41.201 28.420 1.00 58.81 87 PRO A O 1
ATOM 641 N N . GLY A 1 88 ? 21.772 40.222 29.874 1.00 64.19 88 GLY A N 1
ATOM 642 C CA . GLY A 1 88 ? 21.200 41.459 30.420 1.00 64.19 88 GLY A CA 1
ATOM 643 C C . GLY A 1 88 ? 19.786 41.829 29.948 1.00 64.19 88 GLY A C 1
ATOM 644 O O . GLY A 1 88 ? 19.144 42.645 30.604 1.00 64.19 88 GLY A O 1
ATOM 645 N N . LYS A 1 89 ? 19.231 41.216 28.889 1.00 63.72 89 LYS A N 1
ATOM 646 C CA . LYS A 1 89 ? 17.788 41.345 28.590 1.00 63.72 89 LYS A CA 1
ATOM 647 C C . LYS A 1 89 ? 17.014 40.162 29.166 1.00 63.72 89 LYS A C 1
ATOM 649 O O . LYS A 1 89 ? 17.065 39.067 28.614 1.00 63.72 89 LYS A O 1
ATOM 654 N N . LYS A 1 90 ? 16.267 40.400 30.253 1.00 64.81 90 LYS A N 1
ATOM 655 C CA . LYS A 1 90 ? 15.266 39.446 30.759 1.00 64.81 90 LYS A CA 1
ATOM 656 C C . LYS A 1 90 ? 14.268 39.138 29.626 1.00 64.81 90 LYS A C 1
ATOM 658 O O . LYS A 1 90 ? 13.810 40.092 28.988 1.00 64.81 90 LYS A O 1
ATOM 663 N N . PRO A 1 91 ? 13.937 37.864 29.345 1.00 62.31 91 PRO A N 1
ATOM 664 C CA . PRO A 1 91 ? 12.892 37.547 28.380 1.00 62.31 91 PRO A CA 1
ATOM 665 C C . PRO A 1 91 ? 11.576 38.161 28.865 1.00 62.31 91 PRO A C 1
ATOM 667 O O . PRO A 1 91 ? 11.241 38.074 30.046 1.00 62.31 91 PRO A O 1
ATOM 670 N N . GLN A 1 92 ? 10.850 38.819 27.963 1.00 70.00 92 GLN A N 1
ATOM 671 C CA . GLN A 1 92 ? 9.516 39.324 28.275 1.00 70.00 92 GLN A CA 1
ATOM 672 C C . GLN A 1 92 ? 8.615 38.120 28.555 1.00 70.00 92 GLN A C 1
ATOM 674 O O . GLN A 1 92 ? 8.586 37.181 27.758 1.00 70.00 92 GLN A O 1
ATOM 679 N N . SER A 1 93 ? 7.911 38.124 29.688 1.00 72.81 93 SER A N 1
ATOM 680 C CA . SER A 1 93 ? 6.999 37.040 30.037 1.00 72.81 93 SER A CA 1
ATOM 681 C C . SER A 1 93 ? 5.886 36.960 28.995 1.00 72.81 93 SER A C 1
ATOM 683 O O . SER A 1 93 ? 5.080 37.881 28.838 1.00 72.81 93 SER A O 1
ATOM 685 N N . LEU A 1 94 ? 5.855 35.848 28.258 1.00 74.69 94 LEU A N 1
ATOM 686 C CA . LEU A 1 94 ? 4.763 35.555 27.343 1.00 74.69 94 LEU A CA 1
ATOM 687 C C . LEU A 1 94 ? 3.481 35.431 28.170 1.00 74.69 94 LEU A C 1
ATOM 689 O O . LEU A 1 94 ? 3.417 34.654 29.124 1.00 74.69 94 LEU A O 1
ATOM 693 N N . LYS A 1 95 ? 2.469 36.231 27.826 1.00 76.69 95 LYS A N 1
ATOM 694 C CA . LYS A 1 95 ? 1.151 36.142 28.461 1.00 76.69 95 LYS A CA 1
ATOM 695 C C . LYS A 1 95 ? 0.579 34.745 28.172 1.00 76.69 95 LYS A C 1
ATOM 697 O O . LYS A 1 95 ? 0.633 34.337 27.010 1.00 76.69 95 LYS A O 1
ATOM 702 N N . PRO A 1 96 ? 0.028 34.024 29.167 1.00 70.75 96 PRO A N 1
ATOM 703 C CA . PRO A 1 96 ? -0.580 32.720 28.928 1.00 70.75 96 PRO A CA 1
ATOM 704 C C . PRO A 1 96 ? -1.649 32.804 27.837 1.00 70.75 96 PRO A C 1
ATOM 706 O O . PRO A 1 96 ? -2.524 33.674 27.885 1.00 70.75 96 PRO A O 1
ATOM 709 N N . ILE A 1 97 ? -1.580 31.903 26.855 1.00 68.88 97 ILE A N 1
ATOM 710 C CA . ILE A 1 97 ? -2.619 31.773 25.832 1.00 68.88 97 ILE A CA 1
ATOM 711 C C . ILE A 1 97 ? -3.878 31.287 26.554 1.00 68.88 97 ILE A C 1
ATOM 713 O O . ILE A 1 97 ? -3.897 30.188 27.102 1.00 68.88 97 ILE A O 1
ATOM 717 N N . LYS A 1 98 ? -4.915 32.131 26.602 1.00 65.00 98 LYS A N 1
ATOM 718 C CA . LYS A 1 98 ? -6.087 31.938 27.480 1.00 65.00 98 LYS A CA 1
ATOM 719 C C . LYS A 1 98 ? -6.993 30.755 27.115 1.00 65.00 98 LYS A C 1
ATOM 721 O O . LYS A 1 98 ? -7.914 30.458 27.866 1.00 65.00 98 LYS A O 1
ATOM 726 N N . ALA A 1 99 ? -6.722 30.101 25.992 1.00 65.00 99 ALA A N 1
ATOM 727 C CA . ALA A 1 99 ? -7.257 28.801 25.634 1.00 65.00 99 ALA A CA 1
ATOM 728 C C . ALA A 1 99 ? -6.223 28.092 24.750 1.00 65.00 99 ALA A C 1
ATOM 730 O O . ALA A 1 99 ? -6.069 28.428 23.576 1.00 65.00 99 ALA A O 1
ATOM 731 N N . ALA A 1 100 ? -5.525 27.098 25.300 1.00 63.00 100 ALA A N 1
ATOM 732 C CA . ALA A 1 100 ? -5.198 25.955 24.459 1.00 63.00 100 ALA A CA 1
ATOM 733 C C . ALA A 1 100 ? -6.543 25.322 24.055 1.00 63.00 100 ALA A C 1
ATOM 735 O O . ALA A 1 100 ? -7.425 25.240 24.920 1.00 63.00 100 ALA A O 1
ATOM 736 N N . PRO A 1 101 ? -6.750 24.904 22.791 1.00 67.19 101 PRO A N 1
ATOM 737 C CA . PRO A 1 101 ? -7.890 24.051 22.485 1.00 67.19 101 PRO A CA 1
ATOM 738 C C . PRO A 1 101 ? -7.828 22.856 23.438 1.00 67.19 101 PRO A C 1
ATOM 740 O O . PRO A 1 101 ? -6.743 22.312 23.663 1.00 67.19 101 PRO A O 1
ATOM 743 N N . ALA A 1 102 ? -8.963 22.511 24.053 1.00 65.00 102 ALA A N 1
ATOM 744 C CA . ALA A 1 102 ? -9.013 21.396 24.988 1.00 65.00 102 ALA A CA 1
ATOM 745 C C . ALA A 1 102 ? -8.379 20.166 24.318 1.00 65.00 102 ALA A C 1
ATOM 747 O O . ALA A 1 102 ? -8.626 19.958 23.122 1.00 65.00 102 ALA A O 1
ATOM 748 N N . PRO A 1 103 ? -7.550 19.376 25.032 1.00 60.00 103 PRO A N 1
ATOM 749 C CA . PRO A 1 103 ? -7.054 18.134 24.464 1.00 60.00 103 PRO A CA 1
ATOM 75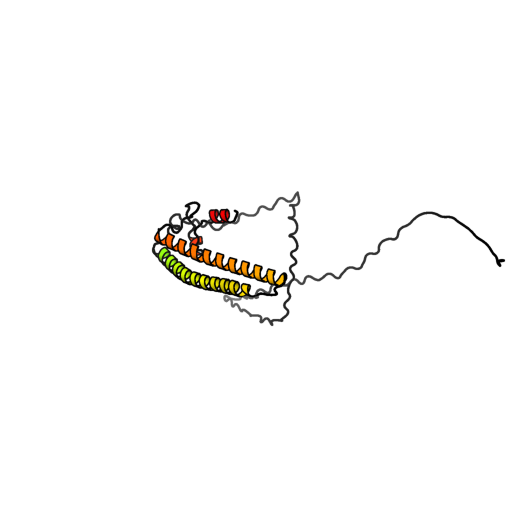0 C C . PRO A 1 103 ? -8.265 17.352 23.961 1.00 60.00 103 PRO A C 1
ATOM 752 O O . PRO A 1 103 ? -9.287 17.291 24.648 1.00 60.00 103 PRO A O 1
ATOM 755 N N . LEU A 1 104 ? -8.175 16.814 22.746 1.00 59.41 104 LEU A N 1
ATOM 756 C CA . LEU A 1 104 ? -9.226 15.975 22.185 1.00 59.41 104 LEU A CA 1
ATOM 757 C C . LEU A 1 104 ? -9.230 14.666 22.979 1.00 59.41 104 LEU A C 1
ATOM 759 O O . LEU A 1 104 ? -8.576 13.697 22.602 1.00 59.41 104 LEU A O 1
ATOM 763 N N . ILE A 1 105 ? -9.904 14.686 24.131 1.00 50.31 105 ILE A N 1
ATOM 764 C CA . ILE A 1 105 ? -10.099 13.532 24.998 1.00 50.31 105 ILE A CA 1
ATOM 765 C C . ILE A 1 105 ? -11.025 12.600 24.228 1.00 50.31 105 ILE A C 1
ATOM 767 O O . ILE A 1 105 ? -12.247 12.754 24.242 1.00 50.31 105 ILE A O 1
ATOM 771 N N . VAL A 1 106 ? -10.414 11.665 23.504 1.00 55.72 106 VAL A N 1
ATOM 772 C CA . VAL A 1 106 ? -11.102 10.507 22.948 1.00 55.72 106 VAL A CA 1
ATOM 773 C C . VAL A 1 106 ? -11.723 9.793 24.141 1.00 55.72 106 VAL A C 1
ATOM 775 O O . VAL A 1 106 ? -11.011 9.287 25.006 1.00 55.72 106 VAL A O 1
ATOM 778 N N . THR A 1 107 ? -13.049 9.833 24.244 1.00 49.12 107 THR A N 1
ATOM 779 C CA . THR A 1 107 ? -13.759 9.133 25.312 1.00 49.12 107 THR A CA 1
ATOM 780 C C . THR A 1 107 ? -13.503 7.639 25.160 1.00 49.12 107 THR A C 1
ATOM 782 O O . THR A 1 107 ? -13.504 7.122 24.046 1.00 49.12 107 THR A O 1
ATOM 785 N N . GLU A 1 108 ? -13.276 6.925 26.262 1.00 53.56 108 GLU A N 1
ATOM 786 C CA . GLU A 1 108 ? -12.732 5.555 26.216 1.00 53.56 108 GLU A CA 1
ATOM 787 C C . GLU A 1 108 ? -13.650 4.542 25.492 1.00 53.56 108 GLU A C 1
ATOM 789 O O . GLU A 1 108 ? -13.189 3.508 25.019 1.00 53.56 108 GLU A O 1
ATOM 794 N N . GLY A 1 109 ? -14.938 4.863 25.312 1.00 52.41 109 GLY A N 1
ATOM 795 C CA . GLY A 1 109 ? -15.863 4.090 24.470 1.00 52.41 109 GLY A CA 1
ATOM 796 C C . GLY A 1 109 ? -15.752 4.345 22.955 1.00 52.41 109 GLY A C 1
ATOM 797 O O . GLY A 1 109 ? -16.187 3.506 22.165 1.00 52.41 109 GLY A O 1
ATOM 798 N N . ALA A 1 110 ? -15.167 5.467 22.520 1.00 57.50 110 ALA A N 1
ATOM 799 C CA . ALA A 1 110 ? -15.114 5.887 21.114 1.00 57.50 110 ALA A CA 1
ATOM 800 C C . ALA A 1 110 ? -14.100 5.103 20.256 1.00 57.50 110 ALA A C 1
ATOM 802 O O . ALA A 1 110 ? -14.160 5.174 19.026 1.00 57.50 110 ALA A O 1
ATOM 803 N N . GLU A 1 111 ? -13.195 4.335 20.875 1.00 62.44 111 GLU A N 1
ATOM 804 C CA . GLU A 1 111 ? -12.276 3.435 20.159 1.00 62.44 111 GLU A CA 1
ATOM 805 C C . GLU A 1 111 ? -12.945 2.134 19.686 1.00 62.44 111 GLU A C 1
ATOM 807 O O . GLU A 1 111 ? -12.365 1.395 18.890 1.00 62.44 111 GLU A O 1
ATOM 812 N N . THR A 1 112 ? -14.171 1.842 20.137 1.00 77.12 112 THR A N 1
ATOM 813 C CA . THR A 1 112 ? -14.887 0.634 19.712 1.00 77.12 112 THR A CA 1
ATOM 814 C C . THR A 1 112 ? -15.436 0.781 18.286 1.00 77.12 112 THR A C 1
ATOM 816 O O . THR A 1 112 ? -16.035 1.792 17.904 1.00 77.1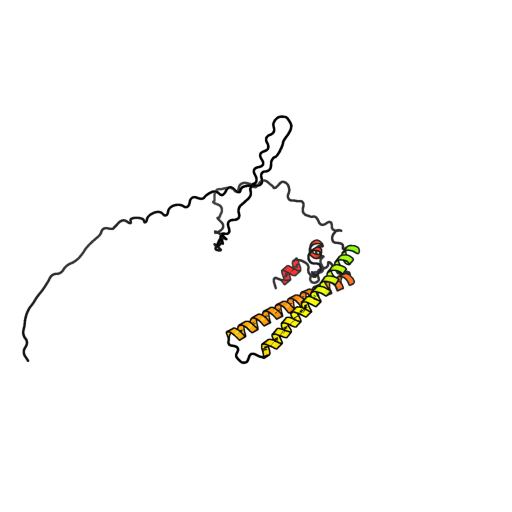2 112 THR A O 1
ATOM 819 N N . TRP A 1 113 ? -15.196 -0.240 17.462 1.00 83.75 113 TRP A N 1
ATOM 820 C CA . TRP A 1 113 ? -15.700 -0.305 16.092 1.00 83.75 113 TRP A CA 1
ATOM 821 C C . TRP A 1 113 ? -17.133 -0.826 16.074 1.00 83.75 113 TRP A C 1
ATOM 823 O O . TRP A 1 113 ? -17.409 -1.922 16.564 1.00 83.75 113 TRP A O 1
ATOM 833 N N . THR A 1 114 ? -18.050 -0.073 15.469 1.00 90.31 114 THR A N 1
ATOM 834 C CA . THR A 1 114 ? -19.421 -0.552 15.266 1.00 90.31 114 THR A CA 1
ATOM 835 C C . THR A 1 114 ? -19.478 -1.565 14.120 1.00 90.31 114 THR A C 1
ATOM 837 O O . THR A 1 114 ? -18.722 -1.494 13.149 1.00 90.31 114 THR A O 1
ATOM 840 N N . ALA A 1 115 ? -20.426 -2.504 14.186 1.00 90.62 115 ALA A N 1
ATOM 841 C CA . ALA A 1 115 ? -20.608 -3.515 13.141 1.00 90.62 115 ALA A CA 1
ATOM 842 C C . ALA A 1 115 ? -20.986 -2.919 11.766 1.00 90.62 115 ALA A C 1
ATOM 844 O O . ALA A 1 115 ? -20.819 -3.579 10.743 1.00 90.62 115 ALA A O 1
ATOM 845 N N . THR A 1 116 ? -21.501 -1.688 11.730 1.00 92.81 116 THR A N 1
ATOM 846 C CA . THR A 1 116 ? -21.771 -0.922 10.506 1.00 92.81 116 THR A CA 1
ATOM 847 C C . THR A 1 116 ? -20.497 -0.335 9.897 1.00 92.81 116 THR A C 1
ATOM 849 O O . THR A 1 116 ? -20.290 -0.495 8.698 1.00 92.81 116 THR A O 1
ATOM 852 N N . GLU A 1 117 ? -19.610 0.255 10.706 1.00 92.38 117 GLU A N 1
ATOM 853 C CA . GLU A 1 117 ? -18.315 0.785 10.241 1.00 92.38 117 GLU A CA 1
ATOM 854 C C . GLU A 1 117 ? -17.387 -0.331 9.738 1.00 92.38 117 GLU A C 1
ATOM 856 O O . GLU A 1 117 ? -16.733 -0.185 8.711 1.00 92.38 117 GLU A O 1
ATOM 861 N N . LEU A 1 118 ? -17.364 -1.490 10.410 1.00 93.19 118 LEU A N 1
ATOM 862 C CA . LEU A 1 118 ? -16.576 -2.637 9.939 1.00 93.19 118 LEU A CA 1
ATOM 863 C C . LEU A 1 118 ? -17.067 -3.160 8.580 1.00 93.19 118 LEU A C 1
ATOM 865 O O . LEU A 1 118 ? -16.259 -3.606 7.770 1.00 93.19 118 LEU A O 1
ATOM 869 N N . LYS A 1 119 ? -18.375 -3.079 8.300 1.00 95.25 119 LYS A N 1
ATOM 870 C CA . LYS A 1 119 ? -18.937 -3.455 6.993 1.00 95.25 119 LYS A CA 1
ATOM 871 C C . LYS A 1 119 ? -18.565 -2.459 5.895 1.00 95.25 119 LYS A C 1
ATOM 873 O O . LYS A 1 119 ? -18.240 -2.908 4.797 1.00 95.25 119 LYS A O 1
ATOM 878 N N . SER A 1 120 ? -18.581 -1.148 6.166 1.00 95.19 120 SER A N 1
ATOM 879 C CA . SER A 1 120 ? -18.152 -0.154 5.171 1.00 95.19 120 SER A CA 1
ATOM 880 C C . SER A 1 120 ? -16.661 -0.300 4.863 1.00 95.19 120 SER A C 1
ATOM 882 O O . SER A 1 120 ? -16.319 -0.500 3.699 1.00 95.19 120 SER A O 1
ATOM 884 N N . ILE A 1 121 ? -15.808 -0.375 5.892 1.00 94.94 121 ILE A N 1
ATOM 885 C CA . ILE A 1 121 ? -14.356 -0.569 5.740 1.00 94.94 121 ILE A CA 1
ATOM 886 C C . ILE A 1 121 ? -14.036 -1.879 5.013 1.00 94.94 121 ILE A C 1
ATOM 888 O O . ILE A 1 121 ? -13.209 -1.883 4.106 1.00 94.94 121 ILE A O 1
ATOM 892 N N . ARG A 1 122 ? -14.720 -2.991 5.329 1.00 96.06 122 ARG A N 1
ATOM 893 C CA . ARG A 1 122 ? -14.570 -4.246 4.568 1.00 96.06 122 ARG A CA 1
ATOM 894 C C . ARG A 1 122 ? -14.904 -4.047 3.089 1.00 96.06 122 ARG A C 1
ATOM 896 O O . ARG A 1 122 ? -14.195 -4.565 2.234 1.00 96.06 122 ARG A O 1
ATOM 903 N N . SER A 1 123 ? -15.978 -3.318 2.779 1.00 97.06 123 SER A N 1
ATOM 904 C CA . SER A 1 123 ? -16.397 -3.072 1.393 1.00 97.06 123 SER A CA 1
ATOM 905 C C . SER A 1 123 ? -15.447 -2.147 0.625 1.00 97.06 123 SER A C 1
ATOM 907 O O . SER A 1 123 ? -15.335 -2.274 -0.591 1.00 97.06 123 SER A O 1
ATOM 909 N N . GLU A 1 124 ? -14.758 -1.242 1.321 1.00 96.25 124 GLU A N 1
ATOM 910 C CA . GLU A 1 124 ? -13.714 -0.373 0.769 1.00 96.25 124 GLU A CA 1
ATOM 911 C C . GLU A 1 124 ? -12.436 -1.181 0.516 1.00 96.25 124 GLU A C 1
ATOM 913 O O . GLU A 1 124 ? -12.016 -1.295 -0.632 1.00 96.25 124 GLU A O 1
ATOM 918 N N . LEU A 1 125 ? -11.916 -1.873 1.538 1.00 96.69 125 LEU A N 1
ATOM 919 C CA . LEU A 1 125 ? -10.743 -2.750 1.424 1.00 96.69 125 LEU A CA 1
ATOM 920 C C . LEU A 1 125 ? -10.920 -3.856 0.372 1.00 96.69 125 LEU A C 1
ATOM 922 O O . LEU A 1 125 ? -9.961 -4.209 -0.303 1.00 96.69 125 LEU A O 1
ATOM 926 N N . ALA A 1 126 ? -12.129 -4.397 0.191 1.00 97.31 126 ALA A N 1
ATOM 927 C CA . ALA A 1 126 ? -12.398 -5.391 -0.850 1.00 97.31 126 ALA A CA 1
ATOM 928 C C . ALA A 1 126 ? -12.340 -4.802 -2.274 1.00 97.31 126 ALA A C 1
ATOM 930 O O . ALA A 1 126 ? -11.881 -5.479 -3.192 1.00 97.31 126 ALA A O 1
ATOM 931 N N . LYS A 1 127 ? -12.770 -3.546 -2.469 1.00 97.88 127 LYS A N 1
ATOM 932 C CA . LYS A 1 127 ? -12.614 -2.834 -3.752 1.00 97.88 127 LYS A CA 1
ATOM 933 C C . LYS A 1 127 ? -11.149 -2.485 -4.001 1.00 97.88 127 LYS A C 1
ATOM 935 O O . LYS A 1 127 ? -10.657 -2.700 -5.105 1.00 97.88 127 LYS A O 1
ATOM 940 N N . ASP A 1 128 ? -10.459 -1.996 -2.971 1.00 97.19 128 ASP A N 1
ATOM 941 C CA . ASP A 1 128 ? -9.030 -1.698 -3.036 1.00 97.19 128 ASP A CA 1
ATOM 942 C C . ASP A 1 128 ? -8.198 -2.946 -3.321 1.00 97.19 128 ASP A C 1
ATOM 944 O O . ASP A 1 128 ? -7.291 -2.868 -4.135 1.00 97.19 128 ASP A O 1
ATOM 948 N N . LEU A 1 129 ? -8.529 -4.107 -2.748 1.00 97.94 129 LEU A N 1
ATOM 949 C CA . LEU A 1 129 ? -7.863 -5.374 -3.066 1.00 97.94 129 LEU A CA 1
ATOM 950 C C . LEU A 1 129 ? -7.964 -5.697 -4.560 1.00 97.94 129 LEU A C 1
ATOM 952 O O . LEU A 1 129 ? -6.954 -6.026 -5.173 1.00 97.94 129 LEU A O 1
ATOM 956 N N . VAL A 1 130 ? -9.157 -5.597 -5.157 1.00 98.19 130 VAL A N 1
ATOM 957 C CA . VAL A 1 130 ? -9.345 -5.879 -6.593 1.00 98.19 130 VAL A CA 1
ATOM 958 C C . VAL A 1 130 ? -8.551 -4.893 -7.454 1.00 98.19 130 VAL A C 1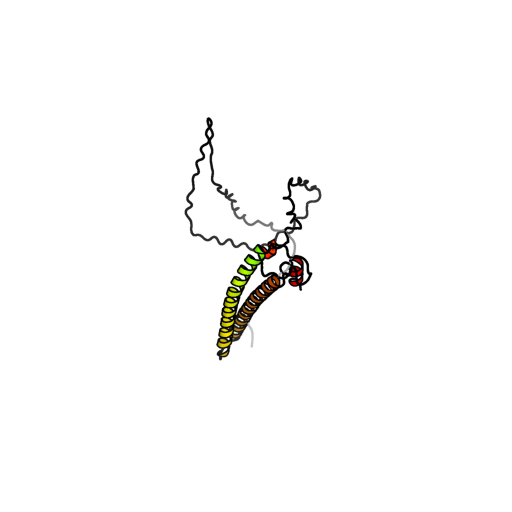
ATOM 960 O O . VAL A 1 130 ? -7.904 -5.310 -8.412 1.00 98.19 130 VAL A O 1
ATOM 963 N N . ARG A 1 131 ? -8.542 -3.606 -7.086 1.00 98.25 131 ARG A N 1
ATOM 964 C CA . ARG A 1 131 ? -7.734 -2.576 -7.754 1.00 98.25 131 ARG A CA 1
ATOM 965 C C . ARG A 1 131 ? -6.232 -2.869 -7.638 1.00 98.25 131 ARG A C 1
ATOM 967 O O . ARG A 1 131 ? -5.554 -2.941 -8.653 1.00 98.25 131 ARG A O 1
ATOM 974 N N . LEU A 1 132 ? -5.735 -3.097 -6.422 1.00 98.00 132 LEU A N 1
ATOM 975 C CA . LEU A 1 132 ? -4.320 -3.350 -6.130 1.00 98.00 132 LEU A CA 1
ATOM 976 C C . LEU A 1 132 ? -3.810 -4.650 -6.763 1.00 98.00 132 LEU A C 1
ATOM 978 O O . LEU A 1 132 ? -2.648 -4.711 -7.140 1.00 98.00 132 LEU A O 1
ATOM 982 N N . LYS A 1 133 ? -4.652 -5.685 -6.906 1.00 98.25 133 LYS A N 1
ATOM 983 C CA . LYS A 1 133 ? -4.268 -6.911 -7.625 1.00 98.25 133 LYS A CA 1
ATOM 984 C C . LYS A 1 133 ? -4.113 -6.686 -9.125 1.00 98.25 133 LYS A C 1
ATOM 986 O O . LYS A 1 133 ? -3.193 -7.245 -9.704 1.00 98.25 133 LYS A O 1
ATOM 991 N N . LYS A 1 134 ? -4.960 -5.847 -9.728 1.00 98.31 134 LYS A N 1
ATOM 992 C CA . LYS A 1 134 ? -4.814 -5.446 -11.132 1.00 98.31 134 LYS A CA 1
ATOM 993 C C . LYS A 1 134 ? -3.564 -4.585 -11.342 1.00 98.31 134 LYS A C 1
ATOM 995 O O . LYS A 1 134 ? -2.807 -4.847 -12.262 1.00 98.31 134 LYS A O 1
ATOM 1000 N N . GLU A 1 135 ? -3.320 -3.620 -10.454 1.00 97.69 135 GLU A N 1
ATOM 1001 C CA . GLU A 1 135 ? -2.094 -2.803 -10.468 1.00 97.69 135 GLU A CA 1
ATOM 1002 C C . GLU A 1 135 ? -0.833 -3.664 -10.264 1.00 97.69 135 GLU A C 1
ATOM 1004 O O . GLU A 1 135 ? 0.191 -3.413 -10.888 1.00 97.69 135 GLU A O 1
ATOM 1009 N N . LEU A 1 136 ? -0.903 -4.708 -9.429 1.00 98.12 136 LEU A N 1
ATOM 1010 C CA . LEU A 1 136 ? 0.188 -5.669 -9.264 1.00 98.12 136 LEU A CA 1
ATOM 1011 C C . LEU A 1 136 ? 0.433 -6.493 -10.537 1.00 98.12 136 LEU A C 1
ATOM 1013 O O . LEU A 1 136 ? 1.579 -6.609 -10.948 1.00 98.12 136 LEU A O 1
ATOM 1017 N N . GLU A 1 137 ? -0.617 -7.037 -11.158 1.00 98.06 137 GLU A N 1
ATOM 1018 C CA . GLU A 1 137 ? -0.523 -7.802 -12.412 1.00 98.06 137 GLU A CA 1
ATOM 1019 C C . GLU A 1 137 ? 0.072 -6.954 -13.552 1.00 98.06 137 GLU A C 1
ATOM 1021 O O . GLU A 1 137 ? 0.920 -7.431 -14.304 1.00 98.06 137 GLU A O 1
ATOM 1026 N N . GLU A 1 138 ? -0.307 -5.675 -13.633 1.00 97.56 138 GLU A N 1
ATOM 1027 C CA . GLU A 1 138 ? 0.252 -4.712 -14.589 1.00 97.56 138 GLU A CA 1
ATOM 1028 C C . GLU A 1 138 ? 1.760 -4.510 -14.365 1.00 97.56 138 GLU A C 1
ATOM 1030 O O . GLU A 1 138 ? 2.545 -4.779 -15.274 1.00 97.56 138 GLU A O 1
ATOM 1035 N N . VAL A 1 139 ? 2.182 -4.151 -13.149 1.00 97.50 139 VAL A N 1
ATOM 1036 C CA . VAL A 1 139 ? 3.601 -3.890 -12.825 1.00 97.50 139 VAL A CA 1
ATOM 1037 C C . VAL A 1 139 ? 4.460 -5.168 -12.877 1.00 97.50 139 VAL A C 1
ATOM 1039 O O . VAL A 1 139 ? 5.632 -5.120 -13.246 1.00 97.50 139 VAL A O 1
ATOM 1042 N N . GLU A 1 140 ? 3.899 -6.341 -12.562 1.00 97.00 140 GLU A N 1
ATOM 1043 C CA . GLU A 1 140 ? 4.579 -7.629 -12.776 1.00 97.00 140 GLU A CA 1
ATOM 1044 C C . GLU A 1 140 ? 4.793 -7.907 -14.272 1.00 97.00 140 GLU A C 1
ATOM 1046 O O . GLU A 1 140 ? 5.896 -8.296 -14.657 1.00 97.00 140 GLU A O 1
ATOM 1051 N N . SER A 1 141 ? 3.800 -7.625 -15.125 1.00 96.94 141 SER A N 1
ATOM 1052 C CA . SER A 1 141 ? 3.935 -7.786 -16.580 1.00 96.94 141 SER A CA 1
ATOM 1053 C C . SER A 1 141 ? 4.937 -6.807 -17.210 1.00 96.94 141 SER A C 1
ATOM 1055 O O . SER A 1 141 ? 5.660 -7.180 -18.136 1.00 96.94 141 SER A O 1
ATOM 1057 N N . GLU A 1 142 ? 5.037 -5.581 -16.685 1.00 94.94 142 GLU A N 1
ATOM 1058 C CA . GLU A 1 142 ? 6.037 -4.586 -17.096 1.00 94.94 142 GLU A CA 1
ATOM 1059 C C . GLU A 1 142 ? 7.457 -5.041 -16.716 1.00 94.94 142 GLU A C 1
ATOM 1061 O O . GLU A 1 142 ? 8.370 -4.991 -17.548 1.00 94.94 142 GLU A O 1
ATOM 1066 N N . MET A 1 143 ? 7.637 -5.585 -15.504 1.00 95.25 143 MET A N 1
ATOM 1067 C CA . MET A 1 143 ? 8.910 -6.169 -15.075 1.00 95.25 143 MET A CA 1
ATOM 1068 C C . MET A 1 143 ? 9.303 -7.379 -15.940 1.00 95.25 143 MET A C 1
ATOM 1070 O O . MET A 1 143 ? 10.458 -7.472 -16.359 1.00 95.25 143 MET A O 1
ATOM 1074 N N . ASP A 1 144 ? 8.373 -8.291 -16.235 1.00 94.00 144 ASP A N 1
ATOM 1075 C CA . ASP A 1 144 ? 8.646 -9.473 -17.064 1.00 94.00 144 ASP A CA 1
ATOM 1076 C C . ASP A 1 144 ? 9.002 -9.084 -18.510 1.00 94.00 144 ASP A C 1
ATOM 1078 O O . ASP A 1 144 ? 9.993 -9.582 -19.053 1.00 94.00 144 ASP A O 1
ATOM 1082 N N . ALA A 1 145 ? 8.300 -8.114 -19.106 1.00 92.06 145 ALA A N 1
ATOM 1083 C CA . ALA A 1 145 ? 8.641 -7.574 -20.424 1.00 92.06 145 ALA A CA 1
ATOM 1084 C C . ALA A 1 145 ? 10.049 -6.942 -20.455 1.00 92.06 145 ALA A C 1
ATOM 1086 O O . ALA A 1 145 ? 10.802 -7.132 -21.416 1.00 92.06 145 ALA A O 1
ATOM 1087 N N . LEU A 1 146 ? 10.448 -6.237 -19.388 1.00 90.50 146 LEU A N 1
ATOM 1088 C CA . LEU A 1 146 ? 11.804 -5.698 -19.243 1.00 90.50 146 LEU A CA 1
ATOM 1089 C C . LEU A 1 146 ? 12.855 -6.813 -19.086 1.00 90.50 146 LEU A C 1
ATOM 1091 O O . LEU A 1 146 ? 13.966 -6.708 -19.617 1.00 90.50 146 LEU A O 1
ATOM 1095 N N . ILE A 1 147 ? 12.514 -7.909 -18.401 1.00 88.75 147 ILE A N 1
ATOM 1096 C CA . ILE A 1 147 ? 13.377 -9.091 -18.289 1.00 88.75 147 ILE A CA 1
ATOM 1097 C C . ILE A 1 147 ? 13.607 -9.718 -19.669 1.00 88.75 147 ILE A C 1
ATOM 1099 O O . ILE A 1 147 ? 14.767 -9.936 -20.028 1.00 88.75 147 ILE A O 1
ATOM 1103 N N . GLU A 1 148 ? 12.552 -9.944 -20.454 1.00 88.00 148 GLU A N 1
ATOM 1104 C CA . GLU A 1 148 ? 12.654 -10.479 -21.818 1.00 88.00 148 GLU A CA 1
ATOM 1105 C C . GLU A 1 148 ? 13.476 -9.556 -22.735 1.00 88.00 148 GLU A C 1
ATOM 1107 O O . GLU A 1 148 ? 14.418 -10.008 -23.394 1.00 88.00 148 GLU A O 1
ATOM 1112 N N . ALA A 1 149 ? 13.204 -8.246 -22.711 1.00 83.94 149 ALA A N 1
ATOM 1113 C CA . ALA A 1 149 ? 13.930 -7.252 -23.503 1.00 83.94 149 ALA A CA 1
ATOM 1114 C C . ALA A 1 149 ? 15.426 -7.153 -23.140 1.00 83.94 149 ALA A C 1
ATOM 1116 O O . ALA A 1 149 ? 16.261 -6.852 -23.997 1.00 83.94 149 ALA A O 1
ATOM 1117 N N . SER A 1 150 ? 15.802 -7.443 -21.890 1.00 77.19 150 SER A N 1
ATOM 1118 C CA . SER A 1 150 ? 17.206 -7.398 -21.459 1.00 77.19 150 SER A CA 1
ATOM 1119 C C . SER A 1 150 ? 18.081 -8.531 -22.025 1.00 77.19 150 SER A C 1
ATOM 1121 O O . SER A 1 150 ? 19.305 -8.421 -22.000 1.00 77.19 150 SER A O 1
ATOM 1123 N N . GLY A 1 151 ? 17.487 -9.597 -22.578 1.00 70.12 151 GLY A N 1
ATOM 1124 C CA . GLY A 1 151 ? 18.211 -10.779 -23.069 1.00 70.12 151 GLY A CA 1
ATOM 1125 C C . GLY A 1 151 ? 18.848 -10.665 -24.464 1.00 70.12 151 GLY A C 1
ATOM 1126 O O . GLY A 1 151 ? 19.551 -11.586 -24.876 1.00 70.12 151 GLY A O 1
ATOM 1127 N N . VAL A 1 152 ? 18.613 -9.575 -25.207 1.00 62.25 152 VAL A N 1
ATOM 1128 C CA . VAL A 1 152 ? 18.951 -9.462 -26.649 1.00 62.25 152 VAL A CA 1
ATOM 1129 C C . VAL A 1 152 ? 20.095 -8.483 -26.991 1.00 62.25 152 VAL A C 1
ATOM 1131 O O . VAL A 1 152 ? 20.394 -8.261 -28.164 1.00 62.25 152 VAL A O 1
ATOM 1134 N N . GLY A 1 153 ? 20.774 -7.915 -25.989 1.00 65.44 153 GLY A N 1
ATOM 1135 C CA . GLY A 1 153 ? 21.802 -6.869 -26.145 1.00 65.44 153 GLY A CA 1
ATOM 1136 C C . GLY A 1 153 ? 23.217 -7.351 -26.499 1.00 65.44 153 GLY A C 1
ATOM 1137 O O . GLY A 1 153 ? 24.138 -7.222 -25.695 1.00 65.44 153 GLY A O 1
ATOM 1138 N N . ALA A 1 154 ? 23.444 -7.856 -27.715 1.00 64.44 154 ALA A N 1
ATOM 1139 C CA . ALA A 1 154 ? 24.804 -8.092 -28.219 1.00 64.44 154 ALA A CA 1
ATOM 1140 C C . ALA A 1 154 ? 25.465 -6.774 -28.682 1.00 64.44 154 ALA A C 1
ATOM 1142 O O . ALA A 1 154 ? 25.531 -6.496 -29.879 1.00 64.44 154 ALA A O 1
ATOM 1143 N N . GLY A 1 155 ? 25.948 -5.961 -27.737 1.00 78.94 155 GLY A N 1
ATOM 1144 C CA . GLY A 1 155 ? 26.634 -4.697 -28.044 1.00 78.94 155 GLY A CA 1
ATOM 1145 C C . GLY A 1 155 ? 26.523 -3.582 -27.002 1.00 78.94 155 GLY A C 1
ATOM 1146 O O . GLY A 1 155 ? 27.077 -2.517 -27.252 1.00 78.94 155 GLY A O 1
ATOM 1147 N N . ASP A 1 156 ? 25.843 -3.815 -25.875 1.00 85.56 156 ASP A N 1
ATOM 1148 C CA . ASP A 1 156 ? 25.712 -2.835 -24.788 1.00 85.56 156 ASP A CA 1
ATOM 1149 C C . ASP A 1 156 ? 27.084 -2.357 -24.286 1.00 85.56 156 ASP A C 1
ATOM 1151 O O . ASP A 1 156 ? 27.961 -3.173 -23.969 1.00 85.56 156 ASP A O 1
ATOM 1155 N N . ASP A 1 157 ? 27.265 -1.040 -24.167 1.00 90.44 157 ASP A N 1
ATOM 1156 C CA . ASP A 1 157 ? 28.435 -0.481 -23.497 1.00 90.44 157 ASP A CA 1
ATOM 1157 C C . ASP A 1 157 ? 28.259 -0.429 -21.959 1.00 90.44 157 ASP A C 1
ATOM 1159 O O . ASP A 1 157 ? 27.285 -0.923 -21.383 1.00 90.44 157 ASP A O 1
ATOM 1163 N N . GLN A 1 158 ? 29.248 0.119 -21.245 1.00 89.50 158 GLN A N 1
ATOM 1164 C CA . GLN A 1 158 ? 29.196 0.209 -19.778 1.00 89.50 158 GLN A CA 1
ATOM 1165 C C . GLN A 1 158 ? 28.096 1.155 -19.257 1.00 89.50 158 GLN A C 1
ATOM 1167 O O . GLN A 1 158 ? 27.640 0.980 -18.127 1.00 89.50 158 GLN A O 1
ATOM 1172 N N . ALA A 1 159 ? 27.678 2.150 -20.043 1.00 92.06 159 ALA A N 1
ATOM 1173 C CA . ALA A 1 159 ? 26.572 3.037 -19.708 1.00 92.06 159 ALA A CA 1
ATOM 1174 C C . ALA A 1 159 ? 25.221 2.364 -19.994 1.00 92.06 159 ALA A C 1
ATOM 1176 O O . ALA A 1 159 ? 24.342 2.421 -19.133 1.00 92.06 159 ALA A O 1
ATOM 1177 N N . ASP A 1 160 ? 25.085 1.665 -21.126 1.00 89.19 160 ASP A N 1
ATOM 1178 C CA . ASP A 1 160 ? 23.875 0.900 -21.470 1.00 89.19 160 ASP A CA 1
ATOM 1179 C C . ASP A 1 160 ? 23.583 -0.187 -20.426 1.00 89.19 160 ASP A C 1
ATOM 1181 O O . ASP A 1 160 ? 22.462 -0.305 -19.925 1.00 89.19 160 ASP A O 1
ATOM 1185 N N . ALA A 1 161 ? 24.611 -0.950 -20.034 1.00 88.00 161 ALA A N 1
ATOM 1186 C CA . ALA A 1 161 ? 24.499 -1.955 -18.980 1.00 88.00 161 ALA A CA 1
ATOM 1187 C C . ALA A 1 161 ? 24.071 -1.327 -17.639 1.00 88.00 161 ALA A C 1
ATOM 1189 O O . ALA A 1 161 ? 23.198 -1.862 -16.953 1.00 88.00 161 ALA A O 1
ATOM 1190 N N . GLY A 1 162 ? 24.638 -0.165 -17.290 1.00 91.25 162 GLY A N 1
ATOM 1191 C CA . GLY A 1 162 ? 24.268 0.593 -16.093 1.00 91.25 162 GLY A CA 1
ATOM 1192 C C . GLY A 1 162 ? 22.803 1.042 -16.102 1.00 91.25 162 GLY A C 1
ATOM 1193 O O . GLY A 1 162 ? 22.088 0.811 -15.125 1.00 91.25 162 GLY A O 1
ATOM 1194 N N . ALA A 1 163 ? 22.335 1.616 -17.214 1.00 91.06 163 ALA A N 1
ATOM 1195 C CA . ALA A 1 163 ? 20.946 2.043 -17.383 1.00 91.06 163 ALA A CA 1
ATOM 1196 C C . ALA A 1 163 ? 19.968 0.871 -17.200 1.00 91.06 163 ALA A C 1
ATOM 1198 O O . ALA A 1 163 ? 19.080 0.944 -16.351 1.00 91.06 163 ALA A O 1
ATOM 1199 N N . LYS A 1 164 ? 20.208 -0.258 -17.882 1.00 90.25 164 LYS A N 1
ATOM 1200 C CA . LYS A 1 164 ? 19.364 -1.461 -17.773 1.00 90.25 164 LYS A CA 1
ATOM 1201 C C . LYS A 1 164 ? 19.340 -2.054 -16.362 1.00 90.25 164 LYS A C 1
ATOM 1203 O O . LYS A 1 164 ? 18.305 -2.562 -15.933 1.00 90.25 164 LYS A O 1
ATOM 1208 N N . THR A 1 165 ? 20.452 -1.997 -15.617 1.00 89.75 165 THR A N 1
ATOM 1209 C CA . THR A 1 165 ? 20.445 -2.419 -14.202 1.00 89.75 165 THR A CA 1
ATOM 1210 C C . THR A 1 165 ? 19.605 -1.495 -13.324 1.00 89.75 165 THR A C 1
ATOM 1212 O O . THR A 1 165 ? 18.829 -1.992 -12.512 1.00 89.75 165 THR A O 1
ATOM 1215 N N . PHE A 1 166 ? 19.689 -0.177 -13.524 1.00 93.69 166 PHE A N 1
ATOM 1216 C CA . PHE A 1 166 ? 18.894 0.792 -12.770 1.00 93.69 166 PHE A CA 1
ATOM 1217 C C . PHE A 1 166 ? 17.391 0.660 -13.054 1.00 93.69 166 PHE A C 1
ATOM 1219 O O . PHE A 1 166 ? 16.599 0.630 -12.116 1.00 93.69 166 PHE A O 1
ATOM 1226 N N . GLU A 1 167 ? 16.996 0.525 -14.323 1.00 92.88 167 GLU A N 1
ATOM 1227 C CA . GLU A 1 167 ? 15.595 0.313 -14.717 1.00 92.88 167 GLU A CA 1
ATOM 1228 C C . GLU A 1 167 ? 15.035 -0.974 -14.089 1.00 92.88 167 GLU A C 1
ATOM 1230 O O . GLU A 1 167 ? 13.986 -0.954 -13.451 1.00 92.88 167 GL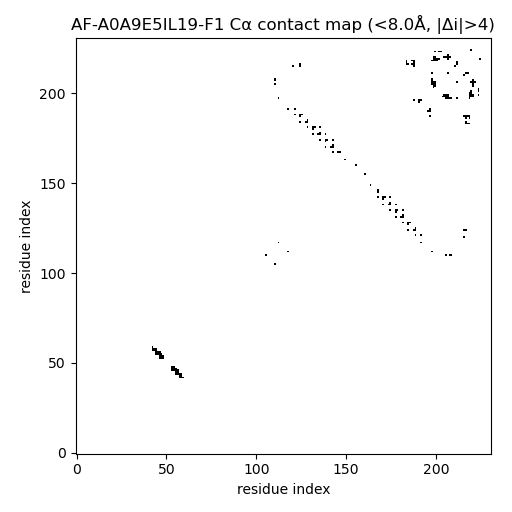U A O 1
ATOM 1235 N N . ARG A 1 168 ? 15.790 -2.079 -14.146 1.00 93.06 168 ARG A N 1
ATOM 1236 C CA . ARG A 1 168 ? 15.420 -3.347 -13.496 1.00 93.06 168 ARG A CA 1
ATOM 1237 C C . ARG A 1 168 ? 15.269 -3.223 -11.975 1.00 93.06 168 ARG A C 1
ATOM 1239 O O . ARG A 1 168 ? 14.340 -3.796 -11.409 1.00 93.06 168 ARG A O 1
ATOM 1246 N N . GLU A 1 169 ? 16.174 -2.516 -11.297 1.00 94.69 169 GLU A N 1
ATOM 1247 C CA . GLU A 1 169 ? 16.076 -2.271 -9.849 1.00 94.69 169 GLU A CA 1
ATOM 1248 C C . GLU A 1 169 ? 14.896 -1.353 -9.495 1.00 94.69 169 GLU A C 1
ATOM 1250 O O . GLU A 1 169 ? 14.276 -1.532 -8.441 1.00 94.69 169 GLU A O 1
ATOM 1255 N N . HIS A 1 170 ? 14.544 -0.417 -10.381 1.00 96.38 170 HIS A N 1
ATOM 1256 C CA . HIS A 1 170 ? 13.373 0.438 -10.238 1.00 96.38 170 HIS A CA 1
ATOM 1257 C C . HIS A 1 170 ? 12.075 -0.373 -10.336 1.00 96.38 170 HIS A C 1
ATOM 1259 O O . HIS A 1 170 ? 11.301 -0.376 -9.378 1.00 96.38 170 HIS A O 1
ATOM 1265 N N . GLU A 1 171 ? 11.886 -1.139 -11.414 1.00 95.81 171 GLU A N 1
ATOM 1266 C CA . GLU A 1 171 ? 10.690 -1.972 -11.611 1.00 95.81 171 GLU A CA 1
ATOM 1267 C C . GLU A 1 171 ? 10.529 -3.019 -10.509 1.00 95.81 171 GLU A C 1
ATOM 1269 O O . GLU A 1 171 ? 9.464 -3.151 -9.907 1.00 95.81 171 GLU A O 1
ATOM 1274 N N . MET A 1 172 ? 11.617 -3.698 -10.132 1.00 96.56 172 MET A N 1
ATOM 1275 C CA . MET A 1 172 ? 11.599 -4.637 -9.010 1.00 96.56 172 MET A CA 1
ATOM 1276 C C . MET A 1 172 ? 11.154 -3.955 -7.701 1.00 96.56 172 MET A C 1
ATOM 1278 O O . MET A 1 172 ? 10.438 -4.553 -6.893 1.00 96.56 172 MET A O 1
ATOM 1282 N N . SER A 1 173 ? 11.532 -2.689 -7.491 1.00 97.44 173 SER A N 1
ATOM 1283 C CA . SER A 1 173 ? 11.083 -1.899 -6.337 1.00 97.44 173 SER A CA 1
ATOM 1284 C C . SER A 1 173 ? 9.593 -1.545 -6.417 1.00 97.44 173 SER A C 1
ATOM 1286 O O . SER A 1 173 ? 8.917 -1.548 -5.385 1.00 97.44 173 SER A O 1
ATOM 1288 N N . LEU A 1 174 ? 9.053 -1.270 -7.609 1.00 97.56 174 LEU A N 1
ATOM 1289 C CA . LEU A 1 174 ? 7.616 -1.050 -7.813 1.00 97.56 174 LEU A CA 1
ATOM 1290 C C . LEU A 1 174 ? 6.815 -2.333 -7.535 1.00 97.56 174 LEU A C 1
ATOM 1292 O O . LEU A 1 174 ? 5.881 -2.294 -6.730 1.00 97.56 174 LEU A O 1
ATOM 1296 N N . VAL A 1 175 ? 7.250 -3.479 -8.076 1.00 98.06 175 VAL A N 1
ATOM 1297 C CA . VAL A 1 175 ? 6.659 -4.804 -7.809 1.00 98.06 175 VAL A CA 1
ATOM 1298 C C . VAL A 1 175 ? 6.623 -5.106 -6.306 1.00 98.06 175 VAL A C 1
ATOM 1300 O O . VAL A 1 175 ? 5.574 -5.477 -5.776 1.00 98.06 175 VAL A O 1
ATOM 1303 N N . TYR A 1 176 ? 7.733 -4.925 -5.576 1.00 97.81 176 TYR A N 1
ATOM 1304 C CA . TYR A 1 176 ? 7.754 -5.181 -4.128 1.00 97.81 176 TYR A CA 1
ATOM 1305 C C . TYR A 1 176 ? 6.771 -4.297 -3.352 1.00 97.81 176 TYR A C 1
ATOM 1307 O O . TYR A 1 176 ? 6.082 -4.797 -2.459 1.00 97.81 176 TYR A O 1
ATOM 1315 N N . ASN A 1 177 ? 6.667 -3.012 -3.703 1.00 97.06 177 ASN A N 1
ATOM 1316 C CA . ASN A 1 177 ? 5.697 -2.113 -3.082 1.00 97.06 177 ASN A CA 1
ATOM 1317 C C . ASN A 1 177 ? 4.255 -2.550 -3.384 1.00 97.06 177 ASN A C 1
ATOM 1319 O O . ASN A 1 177 ? 3.452 -2.652 -2.458 1.00 97.06 177 ASN A O 1
ATOM 1323 N N . ALA A 1 178 ? 3.925 -2.864 -4.642 1.00 97.44 178 ALA A N 1
ATOM 1324 C CA . ALA A 1 178 ? 2.592 -3.329 -5.033 1.00 97.44 178 ALA A CA 1
ATOM 1325 C C . ALA A 1 178 ? 2.189 -4.617 -4.286 1.00 97.44 178 ALA A C 1
ATOM 1327 O O . ALA A 1 178 ? 1.098 -4.682 -3.707 1.00 97.44 178 ALA A O 1
ATOM 1328 N N . ARG A 1 179 ? 3.101 -5.599 -4.191 1.00 97.81 179 ARG A N 1
ATOM 1329 C CA . ARG A 1 179 ? 2.903 -6.838 -3.413 1.00 97.81 179 ARG A CA 1
ATOM 1330 C C . ARG A 1 179 ? 2.629 -6.554 -1.935 1.00 97.81 179 ARG A C 1
ATOM 1332 O O . ARG A 1 179 ? 1.680 -7.104 -1.380 1.00 97.81 179 ARG A O 1
ATOM 1339 N N . ASP A 1 180 ? 3.402 -5.672 -1.299 1.00 96.62 180 ASP A N 1
ATOM 1340 C CA . ASP A 1 180 ? 3.181 -5.273 0.100 1.00 96.62 180 ASP A CA 1
ATOM 1341 C C . ASP A 1 180 ? 1.813 -4.589 0.300 1.00 96.62 180 ASP A C 1
ATOM 1343 O O . ASP A 1 180 ? 1.113 -4.870 1.276 1.00 96.62 180 ASP A O 1
ATOM 1347 N N . MET A 1 181 ? 1.358 -3.757 -0.649 1.00 96.25 181 MET A N 1
ATOM 1348 C CA . MET A 1 181 ? 0.026 -3.137 -0.563 1.00 96.25 181 MET A CA 1
ATOM 1349 C C . MET A 1 181 ? -1.100 -4.179 -0.626 1.00 96.25 181 MET A C 1
ATOM 1351 O O . MET A 1 181 ? -2.062 -4.080 0.146 1.00 96.25 181 MET A O 1
ATOM 1355 N N . VAL A 1 182 ? -0.984 -5.184 -1.505 1.00 97.94 182 VAL A N 1
ATOM 1356 C CA . VAL A 1 182 ? -1.939 -6.303 -1.594 1.00 97.94 182 VAL A CA 1
ATOM 1357 C C . VAL A 1 182 ? -1.942 -7.104 -0.289 1.00 97.94 182 VAL A C 1
ATOM 1359 O O . VAL A 1 182 ? -2.997 -7.237 0.331 1.00 97.94 182 VAL A O 1
ATOM 1362 N N . LEU A 1 183 ? -0.772 -7.542 0.189 1.00 97.00 183 LEU A N 1
ATOM 1363 C CA . LEU A 1 183 ? -0.634 -8.356 1.405 1.00 97.00 183 LEU A CA 1
ATOM 1364 C C . LEU A 1 183 ? -1.164 -7.648 2.663 1.00 97.00 183 LEU A C 1
ATOM 1366 O O . LEU A 1 183 ? -1.835 -8.267 3.492 1.00 97.00 183 LEU A O 1
ATOM 1370 N N . GLN A 1 184 ? -0.916 -6.343 2.813 1.00 95.88 184 GLN A N 1
ATOM 1371 C CA . GLN A 1 184 ? -1.476 -5.554 3.918 1.00 95.88 184 GLN A CA 1
ATOM 1372 C C . GLN A 1 184 ? -3.002 -5.443 3.840 1.00 95.88 184 GLN A C 1
ATOM 1374 O O . GLN A 1 184 ? -3.678 -5.467 4.870 1.00 95.88 184 GLN A O 1
ATOM 1379 N N . THR A 1 185 ? -3.556 -5.336 2.631 1.00 97.25 185 THR A N 1
ATOM 1380 C CA . THR A 1 185 ? -5.006 -5.242 2.405 1.00 97.25 185 THR A CA 1
ATOM 1381 C C . THR A 1 185 ? -5.695 -6.581 2.683 1.00 97.25 185 THR A C 1
ATOM 1383 O O . THR A 1 185 ? -6.716 -6.613 3.370 1.00 97.25 185 THR A O 1
ATOM 1386 N N . GLU A 1 186 ? -5.100 -7.694 2.247 1.00 97.06 186 GLU A N 1
ATOM 1387 C CA . GLU A 1 186 ? -5.558 -9.052 2.564 1.00 97.06 186 GLU A CA 1
ATOM 1388 C C . GLU A 1 186 ? -5.523 -9.318 4.071 1.00 97.06 186 GLU A C 1
ATOM 1390 O O . GLU A 1 186 ? -6.549 -9.662 4.661 1.00 97.06 186 GLU A O 1
ATOM 1395 N N . ARG A 1 187 ? -4.395 -9.032 4.736 1.00 96.00 187 ARG A N 1
ATOM 1396 C CA . ARG A 1 187 ? -4.280 -9.169 6.194 1.00 96.00 187 ARG A CA 1
ATOM 1397 C C . ARG A 1 187 ? -5.275 -8.278 6.945 1.00 96.00 187 ARG A C 1
ATOM 1399 O O . ARG A 1 187 ? -5.811 -8.686 7.975 1.00 96.00 187 ARG A O 1
ATOM 1406 N N . ALA A 1 188 ? -5.566 -7.072 6.457 1.00 95.69 188 ALA A N 1
ATOM 1407 C CA . ALA A 1 188 ? -6.585 -6.217 7.065 1.00 95.69 188 ALA A CA 1
ATOM 1408 C C . ALA A 1 188 ? -7.995 -6.833 6.968 1.00 95.69 188 ALA A C 1
ATOM 1410 O O . ALA A 1 188 ? -8.735 -6.798 7.954 1.00 95.69 188 ALA A O 1
ATOM 1411 N N . LEU A 1 189 ? -8.344 -7.454 5.835 1.00 96.62 189 LEU A N 1
ATOM 1412 C CA . LEU A 1 189 ? -9.613 -8.171 5.648 1.00 96.62 189 LEU A CA 1
ATOM 1413 C C . LEU A 1 189 ? -9.719 -9.411 6.551 1.00 96.62 189 LEU A C 1
ATOM 1415 O O . LEU A 1 189 ? -10.715 -9.547 7.267 1.00 96.62 189 LEU A O 1
ATOM 1419 N N . GLU A 1 190 ? -8.682 -10.255 6.602 1.00 96.38 190 GLU A N 1
ATOM 1420 C CA . GLU A 1 190 ? -8.614 -11.416 7.508 1.00 96.38 190 GLU A CA 1
ATOM 1421 C C . GLU A 1 190 ? -8.825 -11.012 8.971 1.00 96.38 190 GLU A C 1
ATOM 1423 O O . GLU A 1 190 ? -9.463 -11.716 9.755 1.00 96.38 190 GLU A O 1
ATOM 1428 N N . ARG A 1 191 ? -8.295 -9.854 9.367 1.00 94.88 191 ARG A N 1
ATOM 1429 C CA . ARG A 1 191 ? -8.424 -9.336 10.729 1.00 94.88 191 ARG A CA 1
ATOM 1430 C C . ARG A 1 191 ? -9.805 -8.762 11.036 1.00 94.88 191 ARG A C 1
ATOM 1432 O O . ARG A 1 191 ? -10.212 -8.785 12.199 1.00 94.88 191 ARG A O 1
ATOM 1439 N N . ILE A 1 192 ? -10.544 -8.291 10.031 1.00 94.75 192 ILE A N 1
ATOM 1440 C CA . ILE A 1 192 ? -11.969 -7.964 10.180 1.00 94.75 192 ILE A CA 1
ATOM 1441 C C . ILE A 1 192 ? -12.774 -9.253 10.400 1.00 94.75 192 ILE A C 1
ATOM 1443 O O . ILE A 1 192 ? -13.582 -9.299 11.328 1.00 94.75 192 ILE A O 1
ATOM 1447 N N . ASP A 1 193 ? -12.500 -10.318 9.638 1.00 94.75 193 ASP A N 1
ATOM 1448 C CA . ASP A 1 193 ? -13.157 -11.625 9.815 1.00 94.75 193 ASP A CA 1
ATOM 1449 C C . ASP A 1 193 ? -12.853 -12.257 11.182 1.00 94.75 193 ASP A C 1
ATOM 1451 O O . ASP A 1 193 ? -13.763 -12.678 11.900 1.00 94.75 193 ASP A O 1
ATOM 1455 N N . ASN A 1 194 ? -11.590 -12.211 11.609 1.00 94.38 194 ASN A N 1
ATOM 1456 C CA . ASN A 1 194 ? -11.139 -12.694 12.916 1.00 94.38 194 ASN A CA 1
ATOM 1457 C C . ASN A 1 194 ? -11.485 -11.753 14.091 1.00 94.38 194 ASN A C 1
ATOM 1459 O O . ASN A 1 194 ? -11.073 -12.011 15.223 1.00 94.38 194 ASN A O 1
ATOM 1463 N N . LYS A 1 195 ? -12.222 -10.654 13.853 1.00 91.56 195 LYS A N 1
ATOM 1464 C CA . LYS A 1 195 ? -12.613 -9.642 14.862 1.00 91.56 195 LYS A CA 1
ATOM 1465 C C . LYS A 1 195 ? -11.428 -9.041 15.645 1.00 91.56 195 LYS A C 1
ATOM 1467 O O . LYS A 1 195 ? -11.596 -8.560 16.763 1.00 91.56 195 LYS A O 1
ATOM 1472 N N . SER A 1 196 ? -10.233 -9.049 15.053 1.00 92.25 196 SER A N 1
ATOM 1473 C CA . SER A 1 196 ? -8.979 -8.522 15.616 1.00 92.25 196 SER A CA 1
ATOM 1474 C C . SER A 1 196 ? -8.527 -7.209 14.958 1.00 92.25 196 SER A C 1
ATOM 1476 O O . SER A 1 196 ? -7.443 -6.686 15.249 1.00 92.25 196 SER A O 1
ATOM 1478 N N . TYR A 1 197 ? -9.343 -6.658 14.057 1.00 93.81 197 TYR A N 1
ATOM 1479 C CA . TYR A 1 197 ? -9.164 -5.328 13.482 1.00 93.81 197 TYR A CA 1
ATOM 1480 C C . TYR A 1 197 ? -9.075 -4.254 14.580 1.00 93.81 197 TYR A C 1
ATOM 1482 O O . TYR A 1 197 ? -9.736 -4.347 15.612 1.00 93.81 197 TYR A O 1
ATOM 1490 N N . GLY A 1 198 ? -8.223 -3.245 14.387 1.00 91.88 198 GLY A N 1
ATOM 1491 C CA . GLY A 1 198 ? -7.984 -2.213 15.404 1.00 91.88 198 GLY A CA 1
ATOM 1492 C C . GLY A 1 198 ? -6.893 -2.519 16.437 1.00 91.88 198 GLY A C 1
ATOM 1493 O O . GLY A 1 198 ? -6.639 -1.671 17.283 1.00 91.88 198 GLY A O 1
ATOM 1494 N N . ARG A 1 199 ? -6.218 -3.677 16.384 1.00 93.56 199 ARG A N 1
ATOM 1495 C CA . ARG A 1 199 ? -5.154 -4.068 17.338 1.00 93.56 199 ARG A CA 1
ATOM 1496 C C . ARG A 1 199 ? -3.750 -4.088 16.707 1.00 93.56 199 ARG A C 1
ATOM 1498 O O . ARG A 1 199 ? -3.599 -4.499 15.567 1.00 93.56 199 ARG A O 1
ATOM 1505 N N . CYS A 1 200 ? -2.703 -3.657 17.400 1.00 94.50 200 CYS A N 1
ATOM 1506 C CA . CYS A 1 200 ? -1.330 -3.725 16.885 1.00 94.50 200 CYS A CA 1
ATOM 1507 C C . CYS A 1 200 ? -0.808 -5.173 16.877 1.00 94.50 200 CYS A C 1
ATOM 1509 O O . CYS A 1 200 ? -0.943 -5.858 17.888 1.00 94.50 200 CYS A O 1
ATOM 1511 N N . GLU A 1 201 ? -0.167 -5.609 15.788 1.00 93.25 201 GLU A N 1
ATOM 1512 C CA . GLU A 1 201 ? 0.455 -6.945 15.694 1.00 93.25 201 GLU A CA 1
ATOM 1513 C C . GLU A 1 201 ? 1.725 -7.105 16.564 1.00 93.25 201 GLU A C 1
ATOM 1515 O O . GLU A 1 201 ? 1.888 -8.154 17.175 1.00 93.25 201 GLU A O 1
ATOM 1520 N N . ASP A 1 202 ? 2.579 -6.075 16.700 1.00 94.25 202 ASP A N 1
ATOM 1521 C CA . ASP A 1 202 ? 3.818 -6.134 17.520 1.00 94.25 202 ASP A CA 1
ATOM 1522 C C . ASP A 1 202 ? 3.533 -6.008 19.031 1.00 94.25 202 ASP A C 1
ATOM 1524 O O . ASP A 1 202 ? 4.046 -6.778 19.837 1.00 94.25 202 ASP A O 1
ATOM 1528 N N . CYS A 1 203 ? 2.702 -5.040 19.444 1.00 94.31 203 CYS A N 1
ATOM 1529 C CA . CYS A 1 203 ? 2.508 -4.719 20.868 1.00 94.31 203 CYS A CA 1
ATOM 1530 C C . CYS A 1 203 ? 1.106 -4.995 21.428 1.00 94.31 203 CYS A C 1
ATOM 1532 O O . CYS A 1 203 ? 0.860 -4.712 22.600 1.00 94.31 203 CYS A O 1
ATOM 1534 N N . GLY A 1 204 ? 0.150 -5.459 20.620 1.00 91.94 204 GLY A N 1
ATOM 1535 C CA . GLY A 1 204 ? -1.199 -5.793 21.088 1.00 91.94 204 GLY A CA 1
ATOM 1536 C C . GLY A 1 204 ? -2.053 -4.629 21.623 1.00 91.94 204 GLY A C 1
ATOM 1537 O O . GLY A 1 204 ? -3.121 -4.901 22.167 1.00 91.94 204 GLY A O 1
ATOM 1538 N N . HIS A 1 205 ? -1.631 -3.366 21.497 1.00 90.94 205 HIS A N 1
ATOM 1539 C CA . HIS A 1 205 ? -2.415 -2.184 21.902 1.00 90.94 205 HIS A CA 1
ATOM 1540 C C . HIS A 1 205 ? -3.459 -1.799 20.838 1.00 90.94 205 HIS A C 1
ATOM 1542 O O . HIS A 1 205 ? -3.357 -2.253 19.696 1.00 90.94 205 HIS A O 1
ATOM 1548 N N . SER A 1 206 ? -4.441 -0.954 21.170 1.00 90.94 206 SER A N 1
ATOM 1549 C CA . SER A 1 206 ? -5.348 -0.389 20.162 1.00 90.94 206 SER A CA 1
ATOM 1550 C C . SER A 1 206 ? -4.595 0.509 19.168 1.00 90.94 206 SER A C 1
ATOM 1552 O O . SER A 1 206 ? -3.591 1.157 19.478 1.00 90.94 206 SER A O 1
ATOM 1554 N N . ILE A 1 207 ? -5.064 0.515 17.924 1.00 92.12 207 ILE A N 1
ATOM 1555 C CA . ILE A 1 207 ? -4.664 1.451 16.879 1.00 92.12 207 ILE A CA 1
ATOM 1556 C C . ILE A 1 207 ? -5.759 2.512 16.829 1.00 92.12 207 ILE A C 1
ATOM 1558 O O . ILE A 1 207 ? -6.901 2.197 16.498 1.00 92.12 207 ILE A O 1
ATOM 1562 N N . GLY A 1 208 ? -5.408 3.760 17.148 1.00 90.19 208 GLY A N 1
ATOM 1563 C CA . GLY A 1 208 ? -6.378 4.852 17.249 1.00 90.19 208 GLY A CA 1
ATOM 1564 C C . GLY A 1 208 ? -7.267 4.971 16.005 1.00 90.19 208 GLY A C 1
ATOM 1565 O O . GLY A 1 208 ? -6.765 5.026 14.879 1.00 90.19 208 GLY A O 1
ATOM 1566 N N . LYS A 1 209 ? -8.586 5.037 16.223 1.00 90.56 209 LYS A N 1
ATOM 1567 C CA . LYS A 1 209 ? -9.631 4.969 15.183 1.00 90.56 209 LYS A CA 1
ATOM 1568 C C . LYS A 1 209 ? -9.394 5.937 14.016 1.00 90.56 209 LYS A C 1
ATOM 1570 O O . LYS A 1 209 ? -9.462 5.527 12.861 1.00 90.56 209 LYS A O 1
ATOM 1575 N N . ALA A 1 210 ? -8.991 7.174 14.314 1.00 90.25 210 ALA A N 1
ATOM 1576 C CA . ALA A 1 210 ? -8.665 8.194 13.314 1.00 90.25 210 ALA A CA 1
ATOM 1577 C C . ALA A 1 210 ? -7.547 7.774 12.337 1.00 90.25 210 ALA A C 1
ATOM 1579 O O . ALA A 1 210 ? -7.592 8.129 11.163 1.00 90.25 210 ALA A O 1
ATOM 1580 N N . ARG A 1 211 ? -6.558 6.982 12.779 1.00 91.94 211 ARG A N 1
ATOM 1581 C CA . ARG A 1 211 ? -5.500 6.480 11.887 1.00 91.94 211 ARG A CA 1
ATOM 1582 C C . ARG A 1 211 ? -6.032 5.432 10.917 1.00 91.94 211 ARG A C 1
ATOM 1584 O O . ARG A 1 211 ? -5.623 5.438 9.766 1.00 91.94 211 ARG A O 1
ATOM 1591 N N . LEU A 1 212 ? -6.920 4.551 11.366 1.00 92.94 212 LEU A N 1
ATOM 1592 C CA . LEU A 1 212 ? -7.511 3.504 10.525 1.00 92.94 212 LEU A CA 1
ATOM 1593 C C . LEU A 1 212 ? -8.595 4.040 9.583 1.00 92.94 212 LEU A C 1
ATOM 1595 O O . LEU A 1 212 ? -8.783 3.481 8.514 1.00 92.94 212 LEU A O 1
ATOM 1599 N N . GLN A 1 213 ? -9.246 5.154 9.925 1.00 92.12 213 GLN A N 1
ATOM 1600 C CA . GLN A 1 213 ? -10.122 5.880 8.997 1.00 92.12 213 GLN A CA 1
ATOM 1601 C C . GLN A 1 213 ? -9.358 6.494 7.810 1.00 92.12 213 GLN A C 1
ATOM 1603 O O . GLN A 1 213 ? -9.934 6.651 6.742 1.00 92.12 213 GLN A O 1
ATOM 1608 N N . VAL A 1 214 ? -8.072 6.833 7.979 1.00 93.25 214 VAL A N 1
ATOM 1609 C CA . VAL A 1 214 ? -7.209 7.349 6.895 1.00 93.25 214 VAL A CA 1
ATOM 1610 C C . VAL A 1 214 ? -6.401 6.229 6.224 1.00 93.25 214 VAL A C 1
ATOM 1612 O O . VAL A 1 214 ? -6.182 6.254 5.018 1.00 93.25 214 VAL A O 1
ATOM 1615 N N . PHE A 1 215 ? -5.961 5.233 6.996 1.00 94.31 215 PHE A N 1
ATOM 1616 C CA . PHE A 1 215 ? -5.119 4.121 6.548 1.00 94.31 215 PHE A CA 1
ATOM 1617 C C . PHE A 1 215 ? -5.721 2.772 6.987 1.00 94.31 215 PHE A C 1
ATOM 1619 O O . PHE A 1 215 ? -5.211 2.148 7.925 1.00 94.31 215 PHE A O 1
ATOM 1626 N N . PRO A 1 216 ? -6.793 2.287 6.332 1.00 94.50 216 PRO A N 1
ATOM 1627 C CA . PRO A 1 216 ? -7.546 1.120 6.797 1.00 94.50 216 PRO A CA 1
ATOM 1628 C C . PRO A 1 216 ? -6.765 -0.199 6.724 1.00 94.50 216 PRO A C 1
ATOM 1630 O O . PRO A 1 216 ? -7.063 -1.111 7.494 1.00 94.50 216 PRO A O 1
ATOM 1633 N N . ARG A 1 217 ? -5.732 -0.285 5.871 1.00 95.19 217 ARG A N 1
ATOM 1634 C CA . ARG A 1 217 ? -4.816 -1.439 5.747 1.00 95.19 217 ARG A CA 1
ATOM 1635 C C . ARG A 1 217 ? -3.726 -1.533 6.831 1.00 95.19 217 ARG A C 1
ATOM 1637 O O . ARG A 1 217 ? -2.909 -2.446 6.807 1.00 95.19 217 ARG A O 1
ATOM 1644 N N . ALA A 1 218 ? -3.644 -0.576 7.757 1.00 94.44 218 ALA A N 1
ATOM 1645 C CA . ALA A 1 218 ? -2.473 -0.436 8.623 1.00 94.44 218 ALA A CA 1
ATOM 1646 C C . ALA A 1 218 ? -2.494 -1.361 9.862 1.00 94.44 218 ALA A C 1
ATOM 1648 O O . ALA A 1 218 ? -3.278 -1.172 10.791 1.00 94.44 218 ALA A O 1
ATOM 1649 N N . THR A 1 219 ? -1.553 -2.306 9.923 1.00 93.31 219 THR A N 1
ATOM 1650 C CA . THR A 1 219 ? -1.501 -3.407 10.909 1.00 93.31 219 THR A CA 1
ATOM 1651 C C . THR A 1 219 ? -0.838 -3.078 12.254 1.00 93.31 219 THR A C 1
ATOM 1653 O O . THR A 1 219 ? -1.186 -3.673 13.279 1.00 93.31 219 THR A O 1
ATOM 1656 N N . LEU A 1 220 ? 0.106 -2.131 12.268 1.00 94.31 220 LEU A N 1
ATOM 1657 C CA . LEU A 1 220 ? 0.870 -1.692 13.448 1.00 94.31 220 LEU A CA 1
ATOM 1658 C C . LEU A 1 220 ? 0.356 -0.358 14.007 1.00 94.31 220 LEU A C 1
ATOM 1660 O O . LEU A 1 220 ? -0.159 0.464 13.252 1.00 94.31 220 LEU A O 1
ATOM 1664 N N . CYS A 1 221 ? 0.548 -0.090 15.304 1.00 94.25 221 CYS A N 1
ATOM 1665 C CA . CYS A 1 221 ? 0.336 1.242 15.888 1.00 94.25 221 CYS A CA 1
ATOM 1666 C C . CYS A 1 221 ? 1.498 2.203 15.556 1.00 94.25 221 CYS A C 1
ATOM 1668 O O . CYS A 1 221 ? 2.567 1.772 15.121 1.00 94.25 221 CYS A O 1
ATOM 1670 N N . MET A 1 222 ? 1.318 3.511 15.787 1.00 93.12 222 MET A N 1
ATOM 1671 C CA . MET A 1 222 ? 2.333 4.524 15.438 1.00 93.12 222 MET A CA 1
ATOM 1672 C C . MET A 1 222 ? 3.686 4.292 16.125 1.00 93.12 222 MET A C 1
ATOM 1674 O O . MET A 1 222 ? 4.718 4.430 15.480 1.00 93.12 222 MET A O 1
ATOM 1678 N N . LEU A 1 223 ? 3.693 3.890 17.402 1.00 94.19 223 LEU A N 1
ATOM 1679 C CA . LEU A 1 223 ? 4.931 3.643 18.153 1.00 94.19 223 LEU A CA 1
ATOM 1680 C C . LEU A 1 223 ? 5.708 2.435 17.607 1.00 94.19 223 LEU A C 1
ATOM 1682 O O . LEU A 1 223 ? 6.929 2.495 17.481 1.00 94.19 223 LEU A O 1
ATOM 1686 N N . CYS A 1 224 ? 5.007 1.357 17.244 1.00 95.69 224 CYS A N 1
ATOM 1687 C CA . CYS A 1 224 ? 5.622 0.189 16.614 1.00 95.69 224 CYS A CA 1
ATOM 1688 C C . CYS A 1 224 ? 6.118 0.511 15.202 1.00 95.69 224 CYS A C 1
ATOM 1690 O O . CYS A 1 224 ? 7.237 0.135 14.869 1.00 95.69 224 CYS A O 1
ATOM 1692 N N . LYS A 1 225 ? 5.359 1.280 14.409 1.00 94.25 225 LYS A N 1
ATOM 1693 C CA . LYS A 1 225 ? 5.797 1.687 13.066 1.00 94.25 225 LYS A CA 1
ATOM 1694 C C . LYS A 1 225 ? 7.051 2.576 13.109 1.00 94.25 225 LYS A C 1
ATOM 1696 O O . LYS A 1 225 ? 8.014 2.291 12.415 1.00 94.25 225 LYS A O 1
ATOM 1701 N N . GLN A 1 226 ? 7.117 3.547 14.024 1.00 95.38 226 GLN A N 1
ATOM 1702 C CA . GLN A 1 226 ? 8.319 4.371 14.258 1.00 95.38 226 GLN A CA 1
ATOM 1703 C C . GLN A 1 226 ? 9.533 3.586 14.793 1.00 95.38 226 GLN A C 1
ATOM 1705 O O . GLN A 1 226 ? 10.666 4.062 14.718 1.00 95.38 226 GLN A O 1
ATOM 1710 N N . LYS A 1 227 ? 9.306 2.425 15.418 1.00 95.81 227 LYS A N 1
ATOM 1711 C CA . LYS A 1 227 ? 10.355 1.513 15.901 1.00 95.81 227 LYS A CA 1
ATOM 1712 C C . LYS A 1 227 ? 10.851 0.600 14.777 1.00 95.81 227 LYS A C 1
ATOM 1714 O O . LYS A 1 227 ? 12.037 0.294 14.754 1.00 95.81 227 LYS A O 1
ATOM 1719 N N . GLU A 1 228 ? 9.962 0.191 13.876 1.00 93.88 228 GLU A N 1
ATOM 1720 C CA . GLU A 1 228 ? 10.280 -0.531 12.641 1.00 93.88 228 GLU A CA 1
ATOM 1721 C C . GLU A 1 228 ? 11.097 0.351 11.688 1.00 93.88 228 GLU A C 1
ATOM 1723 O O . GLU A 1 228 ? 12.196 -0.032 11.322 1.00 93.88 228 GLU A O 1
ATOM 1728 N N . GLU A 1 229 ? 10.655 1.582 11.413 1.00 93.31 229 GLU A N 1
ATOM 1729 C CA . GLU A 1 229 ? 11.345 2.557 10.540 1.00 93.31 229 GLU A CA 1
ATOM 1730 C C . GLU A 1 229 ? 12.714 3.046 11.065 1.00 93.31 229 GLU A C 1
ATOM 1732 O O . GLU A 1 229 ? 13.421 3.769 10.367 1.00 93.31 229 GLU A O 1
ATOM 1737 N N . ARG A 1 230 ? 13.089 2.700 12.306 1.00 93.88 230 ARG A N 1
ATOM 1738 C CA . ARG A 1 230 ? 14.406 3.014 12.896 1.00 93.88 230 ARG A CA 1
ATOM 1739 C C . ARG A 1 230 ? 15.386 1.834 12.835 1.00 93.88 230 ARG A C 1
ATOM 1741 O O . ARG A 1 230 ? 16.550 2.019 13.188 1.00 93.88 230 ARG A O 1
ATOM 1748 N N . ARG A 1 231 ? 14.914 0.630 12.509 1.00 84.31 231 ARG A N 1
ATOM 1749 C CA . ARG A 1 231 ? 15.749 -0.575 12.427 1.00 84.31 231 ARG A CA 1
ATOM 1750 C C . ARG A 1 231 ? 16.431 -0.687 11.072 1.00 84.31 231 ARG A C 1
ATOM 1752 O O . ARG A 1 231 ? 17.571 -1.190 11.103 1.00 84.31 231 ARG A O 1
#